Protein AF-A0A379SFI7-F1 (afdb_monomer)

Secondary structure (DSSP, 8-state):
---PPPP-----------------S-SEEEEEESTTT-SSSS---STTTTTPPPHHHHHHHHHT----BGGGT-SB---TT-BSSTTT-SSSBHHHHHHHHHHHTTT---TTEEEEEE--HHHHHHHHH-GGGHHHHHHHHHHHHHHHHHHHHHHT-SEEE-PPPP-GGGSHHHHHHHHHHHHGGGHHHHHHHHHHHHTTS---SHHHHHHHHHHHHHHHHHTT-S-HHHHHHHHHHHHTT-

Structure (mmCIF, N/CA/C/O backbone):
data_AF-A0A379SFI7-F1
#
_entry.id   AF-A0A379SFI7-F1
#
loop_
_atom_site.group_PDB
_atom_site.id
_atom_site.type_symbol
_atom_site.label_atom_id
_atom_site.label_alt_id
_atom_site.label_comp_id
_atom_site.label_asym_id
_atom_site.label_entity_id
_atom_site.label_seq_id
_atom_site.pdbx_PDB_ins_code
_atom_site.Cartn_x
_atom_site.Cartn_y
_atom_site.Cartn_z
_atom_site.occupancy
_atom_site.B_iso_or_equiv
_atom_site.auth_seq_id
_atom_site.auth_comp_id
_atom_site.auth_asym_id
_atom_site.auth_atom_id
_atom_site.pdbx_PDB_model_num
ATOM 1 N N . MET A 1 1 ? -92.659 -6.631 19.187 1.00 39.78 1 MET A N 1
ATOM 2 C CA . MET A 1 1 ? -91.603 -6.790 18.161 1.00 39.78 1 MET A CA 1
ATOM 3 C C . MET A 1 1 ? -90.275 -6.338 18.751 1.00 39.78 1 MET A C 1
ATOM 5 O O . MET A 1 1 ? -90.090 -5.155 19.000 1.00 39.78 1 MET A O 1
ATOM 9 N N . THR A 1 2 ? -89.392 -7.285 19.057 1.00 37.94 2 THR A N 1
ATOM 10 C CA . THR A 1 2 ? -88.174 -7.075 19.856 1.00 37.94 2 THR A CA 1
ATOM 11 C C . THR A 1 2 ? -86.963 -6.984 18.923 1.00 37.94 2 THR A C 1
ATOM 13 O O . THR A 1 2 ? -86.562 -7.991 18.344 1.00 37.94 2 THR A O 1
ATOM 16 N N . ARG A 1 3 ? -86.371 -5.794 18.742 1.00 35.56 3 ARG A N 1
ATOM 17 C CA . ARG A 1 3 ? -85.089 -5.636 18.025 1.00 35.56 3 ARG A CA 1
ATOM 18 C C . ARG A 1 3 ? -83.936 -5.905 18.996 1.00 35.56 3 ARG A C 1
ATOM 20 O O . ARG A 1 3 ? -83.693 -5.110 19.900 1.00 35.56 3 ARG A O 1
ATOM 27 N N . LYS A 1 4 ? -83.224 -7.021 18.810 1.00 39.09 4 LYS A N 1
ATOM 28 C CA . LYS A 1 4 ? -81.959 -7.304 19.507 1.00 39.09 4 LYS A CA 1
ATOM 29 C C . LYS A 1 4 ? -80.879 -6.338 19.002 1.00 39.09 4 LYS A C 1
ATOM 31 O O . LYS A 1 4 ? -80.676 -6.225 17.797 1.00 39.09 4 LYS A O 1
ATOM 36 N N . ARG A 1 5 ? -80.202 -5.641 19.920 1.00 45.34 5 ARG A N 1
ATOM 37 C CA . ARG A 1 5 ? -78.987 -4.863 19.636 1.00 45.34 5 ARG A CA 1
ATOM 38 C C . ARG A 1 5 ? -77.780 -5.793 19.734 1.00 45.34 5 ARG A C 1
ATOM 40 O O . ARG A 1 5 ? -77.554 -6.390 20.783 1.00 45.34 5 ARG A O 1
ATOM 47 N N . THR A 1 6 ? -77.029 -5.920 18.649 1.00 43.03 6 THR A N 1
ATOM 48 C CA . THR A 1 6 ? -75.802 -6.719 18.593 1.00 43.03 6 THR A CA 1
ATOM 49 C C . THR A 1 6 ? -74.635 -5.884 19.115 1.00 43.03 6 THR A C 1
ATOM 51 O O . THR A 1 6 ? -74.379 -4.794 18.607 1.00 43.03 6 THR A O 1
ATOM 54 N N . LEU A 1 7 ? -73.942 -6.377 20.143 1.00 46.28 7 LEU A N 1
ATOM 55 C CA . LEU A 1 7 ? -72.711 -5.780 20.661 1.00 46.28 7 LEU A CA 1
ATOM 56 C C . LEU A 1 7 ? -71.545 -6.186 19.746 1.00 46.28 7 LEU A C 1
ATOM 58 O O . LEU A 1 7 ? -71.231 -7.372 19.642 1.00 46.28 7 LEU A O 1
ATOM 62 N N . VAL A 1 8 ? -70.905 -5.220 19.087 1.00 46.91 8 VAL A N 1
ATOM 63 C CA . VAL A 1 8 ? -69.696 -5.455 18.284 1.00 46.91 8 VAL A CA 1
ATOM 64 C C . VAL A 1 8 ? -68.481 -5.391 19.211 1.00 46.91 8 VAL A C 1
ATOM 66 O O . VAL A 1 8 ? -68.113 -4.321 19.696 1.00 46.91 8 VAL A O 1
ATOM 69 N N . LYS A 1 9 ? -67.866 -6.547 19.482 1.00 48.47 9 LYS A N 1
ATOM 70 C CA . LYS A 1 9 ? -66.562 -6.629 20.154 1.00 48.47 9 LYS A CA 1
ATOM 71 C C . LYS A 1 9 ? -65.472 -6.254 19.150 1.00 48.47 9 LYS A C 1
ATOM 73 O O . LYS A 1 9 ? -65.287 -6.955 18.160 1.00 48.47 9 LYS A O 1
ATOM 78 N N . HIS A 1 10 ? -64.756 -5.163 19.408 1.00 49.41 10 HIS A N 1
ATOM 79 C CA . HIS A 1 10 ? -63.558 -4.807 18.652 1.00 49.41 10 HIS A CA 1
ATOM 80 C C . HIS A 1 10 ? -62.366 -5.548 19.261 1.00 49.41 10 HIS A C 1
ATOM 82 O O . HIS A 1 10 ? -61.964 -5.265 20.388 1.00 49.41 10 HIS A O 1
ATOM 88 N N . HIS A 1 11 ? -61.823 -6.516 18.527 1.00 52.25 11 HIS A N 1
ATOM 89 C CA . HIS A 1 11 ? -60.539 -7.125 18.849 1.00 52.25 11 HIS A CA 1
ATOM 90 C C . HIS A 1 11 ? -59.438 -6.281 18.204 1.00 52.25 11 HIS A C 1
ATOM 92 O O . HIS A 1 11 ? -59.355 -6.198 16.981 1.00 52.25 11 HIS A O 1
ATOM 98 N N . ILE A 1 12 ? -58.617 -5.625 19.027 1.00 58.28 12 ILE A N 1
ATOM 99 C CA . ILE A 1 12 ? -57.383 -4.979 18.573 1.00 58.28 12 ILE A CA 1
ATOM 100 C C . ILE A 1 12 ? -56.397 -6.102 18.252 1.00 58.28 12 ILE A C 1
ATOM 102 O O . ILE A 1 12 ? -55.943 -6.815 19.146 1.00 58.28 12 ILE A O 1
ATOM 106 N N . LEU A 1 13 ? -56.120 -6.291 16.964 1.00 50.06 13 LEU A N 1
ATOM 107 C CA . LEU A 1 13 ? -55.112 -7.221 16.477 1.00 50.06 13 LEU A CA 1
ATOM 108 C C . LEU A 1 13 ? -53.767 -6.484 16.442 1.00 50.06 13 LEU A C 1
ATOM 110 O O . LEU A 1 13 ? -53.506 -5.701 15.530 1.00 50.06 13 LEU A O 1
ATOM 114 N N . SER A 1 14 ? -52.929 -6.700 17.456 1.00 55.53 14 SER A N 1
ATOM 115 C CA . SER A 1 14 ? -51.554 -6.193 17.476 1.00 55.53 14 SER A CA 1
ATOM 116 C C . SER A 1 14 ? -50.707 -6.988 16.484 1.00 55.53 14 SER A C 1
ATOM 118 O O . SER A 1 14 ? -50.309 -8.119 16.761 1.00 55.53 14 SER A O 1
ATOM 120 N N . LEU A 1 15 ? -50.450 -6.409 15.312 1.00 52.81 15 LEU A N 1
ATOM 121 C CA . LEU A 1 15 ? -49.562 -6.978 14.305 1.00 52.81 15 LEU A CA 1
ATOM 122 C C . LEU A 1 15 ? -48.109 -6.634 14.673 1.00 52.81 15 LEU A C 1
ATOM 124 O O . LEU A 1 15 ? -47.618 -5.553 14.353 1.00 52.81 15 LEU A O 1
ATOM 128 N N . ALA A 1 16 ? -47.428 -7.531 15.386 1.00 56.62 16 ALA A N 1
ATOM 129 C CA . ALA A 1 16 ? -45.990 -7.419 15.611 1.00 56.62 16 ALA A CA 1
ATOM 130 C C . ALA A 1 16 ? -45.256 -7.766 14.304 1.00 56.62 16 ALA A C 1
ATOM 132 O O . ALA A 1 16 ? -45.122 -8.938 13.954 1.00 56.62 16 ALA A O 1
ATOM 133 N N . LEU A 1 17 ? -44.805 -6.751 13.561 1.00 55.69 17 LEU A N 1
ATOM 134 C CA . LEU A 1 17 ? -43.857 -6.936 12.462 1.00 55.69 17 LEU A CA 1
ATOM 135 C C . LEU A 1 17 ? -42.508 -7.353 13.063 1.00 55.69 17 LEU A C 1
ATOM 137 O O . LEU A 1 17 ? -41.703 -6.512 13.452 1.00 55.69 17 LEU A O 1
ATOM 141 N N . THR A 1 18 ? -42.247 -8.655 13.157 1.00 55.00 18 THR A N 1
ATOM 142 C CA . THR A 1 18 ? -40.892 -9.154 13.408 1.00 55.00 18 THR A CA 1
ATOM 143 C C . THR A 1 18 ? -40.109 -9.060 12.107 1.00 55.00 18 THR A C 1
ATOM 145 O O . THR A 1 18 ? -40.077 -10.001 11.315 1.00 55.00 18 THR A O 1
ATOM 148 N N . THR A 1 19 ? -39.506 -7.903 11.849 1.00 59.41 19 THR A N 1
ATOM 149 C CA . THR A 1 19 ? -38.430 -7.817 10.862 1.00 59.41 19 THR A CA 1
ATOM 150 C C . THR A 1 19 ? -37.264 -8.659 11.382 1.00 59.41 19 THR A C 1
ATOM 152 O O . THR A 1 19 ? -36.835 -8.417 12.515 1.00 59.41 19 THR A O 1
ATOM 155 N N . PRO A 1 20 ? -36.748 -9.645 10.630 1.00 54.09 20 PRO A N 1
ATOM 156 C CA . PRO A 1 20 ? -35.540 -10.342 11.043 1.00 54.09 20 PRO A CA 1
ATOM 157 C C . PRO A 1 20 ? -34.418 -9.306 11.141 1.00 54.09 20 PRO A C 1
ATOM 159 O O . PRO A 1 20 ? -34.047 -8.688 10.144 1.00 54.09 20 PRO A O 1
ATOM 162 N N . LEU A 1 21 ? -33.915 -9.069 12.353 1.00 55.16 21 LEU A N 1
ATOM 163 C CA . LEU A 1 21 ? -32.679 -8.321 12.523 1.00 55.16 21 LEU A CA 1
ATOM 164 C C . LEU A 1 21 ? -31.565 -9.218 11.997 1.00 55.16 21 LEU A C 1
ATOM 166 O O . LEU A 1 21 ? -31.328 -10.298 12.540 1.00 55.16 21 LEU A O 1
ATOM 170 N N . SER A 1 22 ? -30.900 -8.788 10.930 1.00 56.81 22 SER A N 1
ATOM 171 C CA . SER A 1 22 ? -29.612 -9.356 10.557 1.00 56.81 22 SER A CA 1
ATOM 172 C C . SER A 1 22 ? -28.647 -9.068 11.702 1.00 56.81 22 SER A C 1
ATOM 174 O O . SER A 1 22 ? -28.144 -7.956 11.830 1.00 56.81 22 SER A O 1
ATOM 176 N N . VAL A 1 23 ? -28.431 -10.049 12.575 1.00 57.44 23 VAL A N 1
ATOM 177 C CA . VAL A 1 23 ? -27.323 -10.009 13.528 1.00 57.44 23 VAL A CA 1
ATOM 178 C C . VAL A 1 23 ? -26.065 -10.249 12.708 1.00 57.44 23 VAL A C 1
ATOM 180 O O . VAL A 1 23 ? -25.793 -11.373 12.286 1.00 57.44 23 VAL A O 1
ATOM 183 N N . TYR A 1 24 ? -25.336 -9.177 12.411 1.00 67.12 24 TYR A N 1
ATOM 184 C CA . TYR A 1 24 ? -23.989 -9.309 11.877 1.00 67.12 24 TYR A CA 1
ATOM 185 C C . TYR A 1 24 ? -23.095 -9.919 12.958 1.00 67.12 24 TYR A C 1
ATOM 187 O O . TYR A 1 24 ? -23.287 -9.677 14.148 1.00 67.12 24 TYR A O 1
ATOM 195 N N . ALA A 1 25 ? -22.118 -10.730 12.548 1.00 77.06 25 ALA A N 1
ATOM 196 C CA . ALA A 1 25 ? -21.160 -11.333 13.477 1.00 77.06 25 ALA A CA 1
ATOM 197 C C . ALA A 1 25 ? -20.263 -10.287 14.168 1.00 77.06 25 ALA A C 1
ATOM 199 O O . ALA A 1 25 ? -19.551 -10.629 15.108 1.00 77.06 25 ALA A O 1
ATOM 200 N N . PHE A 1 26 ? -20.301 -9.039 13.690 1.00 89.50 26 PHE A N 1
ATOM 201 C CA . PHE A 1 26 ? -19.563 -7.910 14.223 1.00 89.50 26 PHE A CA 1
ATOM 202 C C . PHE A 1 26 ? -20.375 -6.612 14.170 1.00 89.50 26 PHE A C 1
ATOM 204 O O . PHE A 1 26 ? -21.215 -6.439 13.285 1.00 89.50 26 PHE A O 1
ATOM 211 N N . ASP A 1 27 ? -20.096 -5.693 15.094 1.00 91.44 27 ASP A N 1
ATOM 212 C CA . ASP A 1 27 ? -20.741 -4.374 15.215 1.00 91.44 27 ASP A CA 1
ATOM 213 C C . ASP A 1 27 ? -19.742 -3.199 15.246 1.00 91.44 27 ASP A C 1
ATOM 215 O O . ASP A 1 27 ? -20.138 -2.032 15.294 1.00 91.44 27 ASP A O 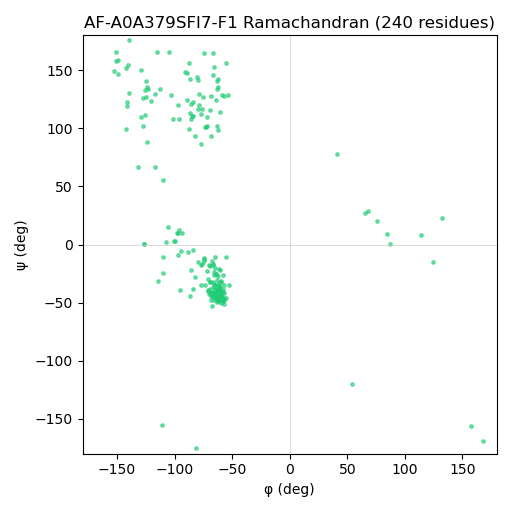1
ATOM 219 N N . SER A 1 28 ? -18.445 -3.497 15.151 1.00 95.62 28 SER A N 1
ATOM 220 C CA . SER A 1 28 ? -17.365 -2.518 15.066 1.00 95.62 28 SER A CA 1
ATOM 221 C C . SER A 1 28 ? -16.287 -2.962 14.077 1.00 95.62 28 SER A C 1
ATOM 223 O O . SER A 1 28 ? -16.114 -4.152 13.807 1.00 95.62 28 SER A O 1
ATOM 225 N N . LEU A 1 29 ? -15.566 -1.987 13.519 1.00 98.12 29 LEU A N 1
ATOM 226 C CA . LEU A 1 29 ? -14.443 -2.197 12.607 1.00 98.12 29 LEU A CA 1
ATOM 227 C C . LEU A 1 29 ? -13.229 -1.416 13.109 1.00 98.12 29 LEU A C 1
ATOM 229 O O . LEU A 1 29 ? -13.320 -0.209 13.329 1.00 98.12 29 LEU A O 1
ATOM 233 N N . THR A 1 30 ? -12.095 -2.095 13.274 1.00 98.75 30 THR A N 1
ATOM 234 C CA . THR A 1 30 ? -10.788 -1.479 13.546 1.00 98.75 30 THR A CA 1
ATOM 235 C C . THR A 1 30 ? -9.793 -1.913 12.478 1.00 98.75 30 THR A C 1
ATOM 237 O O . THR A 1 30 ? -9.714 -3.096 12.151 1.00 98.75 30 THR A O 1
ATOM 240 N N . VAL A 1 31 ? -9.034 -0.966 11.932 1.00 98.88 31 VAL A N 1
ATOM 241 C CA . VAL A 1 31 ? -8.152 -1.209 10.782 1.00 98.88 31 VAL A CA 1
ATOM 242 C C . VAL A 1 31 ? -6.729 -0.769 11.104 1.00 98.88 31 VAL A C 1
ATOM 244 O O . VAL A 1 31 ? -6.521 0.327 11.620 1.00 98.88 31 VAL A O 1
ATOM 247 N N . PHE A 1 32 ? -5.766 -1.627 10.782 1.00 98.94 32 PHE A N 1
ATOM 248 C CA . PHE A 1 32 ? -4.326 -1.396 10.844 1.00 98.94 32 PHE A CA 1
ATOM 249 C C . PHE A 1 32 ? -3.737 -1.679 9.470 1.00 98.94 32 PHE A C 1
ATOM 251 O O . PHE A 1 32 ? -4.128 -2.652 8.818 1.00 98.94 32 PHE A O 1
ATOM 258 N N . GLY A 1 33 ? -2.779 -0.871 9.040 1.00 98.69 33 GLY A N 1
ATOM 259 C CA . GLY A 1 33 ? -2.178 -1.077 7.735 1.00 98.69 33 GLY A CA 1
ATOM 260 C C . GLY A 1 33 ? -1.524 0.149 7.137 1.00 98.69 33 GLY A C 1
ATOM 261 O O . GLY A 1 33 ? -1.126 1.083 7.839 1.00 98.69 33 GLY A O 1
ATOM 262 N N . ASP A 1 34 ? -1.427 0.110 5.817 1.00 98.50 34 ASP A N 1
ATOM 263 C CA . ASP A 1 34 ? -0.764 1.109 4.994 1.00 98.50 34 ASP A CA 1
ATOM 264 C C . ASP A 1 34 ? -1.743 1.936 4.137 1.00 98.50 34 ASP A C 1
ATOM 266 O O . ASP A 1 34 ? -2.921 2.089 4.466 1.00 98.50 34 ASP A O 1
ATOM 270 N N . SER A 1 35 ? -1.251 2.494 3.028 1.00 97.31 35 SER A N 1
ATOM 271 C CA . SER A 1 35 ? -2.017 3.306 2.080 1.00 97.31 35 SER A CA 1
ATOM 272 C C . SER A 1 35 ? -3.228 2.588 1.482 1.00 97.31 35 SER A C 1
ATOM 274 O O . SER A 1 35 ? -4.195 3.265 1.137 1.00 97.31 35 SER A O 1
ATOM 276 N N . LEU A 1 36 ? -3.221 1.251 1.395 1.00 96.81 36 LEU A N 1
ATOM 277 C CA . LEU A 1 36 ? -4.368 0.474 0.910 1.00 96.81 36 LEU A CA 1
ATOM 278 C C . LEU A 1 36 ? -5.574 0.559 1.851 1.00 96.81 36 LEU A C 1
ATOM 280 O O . LEU A 1 36 ? -6.685 0.241 1.433 1.00 96.81 36 LEU A O 1
ATOM 284 N N . SER A 1 37 ? -5.357 0.980 3.100 1.00 98.44 37 SER A N 1
ATOM 285 C CA . SER A 1 37 ? -6.388 1.100 4.134 1.00 98.44 37 SER A CA 1
ATOM 286 C C . SER A 1 37 ? -6.437 2.490 4.788 1.00 98.44 37 SER A C 1
ATOM 288 O O . SER A 1 37 ? -7.226 2.704 5.700 1.00 98.44 37 SER A O 1
ATOM 290 N N . ASP A 1 38 ? -5.595 3.446 4.385 1.00 98.19 38 ASP A N 1
ATOM 291 C CA . ASP A 1 38 ? -5.534 4.767 5.021 1.00 98.19 38 ASP A CA 1
ATOM 292 C C . ASP A 1 38 ? -6.707 5.657 4.585 1.00 98.19 38 ASP A C 1
ATOM 294 O O . ASP A 1 38 ? -6.802 6.100 3.440 1.00 98.19 38 ASP A O 1
ATOM 298 N N . THR A 1 39 ? -7.599 5.949 5.529 1.00 95.88 39 THR A N 1
ATOM 299 C CA . THR A 1 39 ? -8.787 6.791 5.311 1.00 95.88 39 THR A CA 1
ATOM 300 C C . THR A 1 39 ? -8.567 8.266 5.653 1.00 95.88 39 THR A C 1
ATOM 302 O O . THR A 1 39 ? -9.524 9.049 5.672 1.00 95.88 39 THR A O 1
ATOM 305 N N . GLY A 1 40 ? -7.318 8.673 5.902 1.00 95.81 40 GLY A N 1
ATOM 306 C CA . GLY A 1 40 ? -6.929 10.071 6.072 1.00 95.81 40 GLY A CA 1
ATOM 307 C C . GLY A 1 40 ? -6.053 10.372 7.286 1.00 95.81 40 GLY A C 1
ATOM 308 O O . GLY A 1 40 ? -6.080 11.515 7.743 1.00 95.81 40 GLY A O 1
ATOM 309 N N . ASN A 1 41 ? -5.322 9.397 7.840 1.00 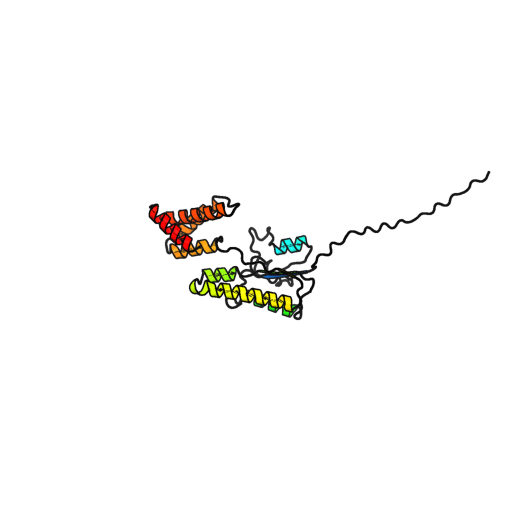97.81 41 ASN A N 1
ATOM 310 C CA . ASN A 1 41 ? -4.227 9.683 8.771 1.00 97.81 41 ASN A CA 1
ATOM 311 C C . ASN A 1 41 ? -3.085 10.384 8.024 1.00 97.81 41 ASN A C 1
ATOM 313 O O . ASN A 1 41 ? -2.734 11.497 8.409 1.00 97.81 41 ASN A O 1
ATOM 317 N N . ASN A 1 42 ? -2.610 9.803 6.914 1.00 97.19 42 ASN A N 1
ATOM 318 C CA . ASN A 1 42 ? -1.631 10.438 6.021 1.00 97.19 42 ASN A CA 1
ATOM 319 C C . ASN A 1 42 ? -2.257 10.841 4.676 1.00 97.19 42 ASN A C 1
ATOM 321 O O . ASN A 1 42 ? -1.779 11.764 4.019 1.00 97.19 42 ASN A O 1
ATOM 325 N N . GLY A 1 43 ? -3.347 10.192 4.266 1.00 94.06 43 GLY A N 1
ATOM 326 C CA . GLY A 1 43 ? -4.098 10.543 3.061 1.00 94.06 43 GLY A CA 1
ATOM 327 C C . GLY A 1 43 ? -5.111 9.469 2.684 1.00 94.06 43 GLY A C 1
ATOM 328 O O . GLY A 1 43 ? -5.356 8.562 3.464 1.00 94.06 43 GLY A O 1
ATOM 329 N N . ARG A 1 44 ? -5.691 9.566 1.482 1.00 93.75 44 ARG A N 1
ATOM 330 C CA . ARG A 1 44 ? -6.442 8.475 0.839 1.00 93.75 44 ARG A CA 1
ATOM 331 C C . ARG A 1 44 ? -5.827 8.214 -0.534 1.00 93.75 44 ARG A C 1
ATOM 333 O O . ARG A 1 44 ? -5.675 9.149 -1.318 1.00 93.75 44 ARG A O 1
ATOM 340 N N . TRP A 1 45 ? -5.477 6.960 -0.814 1.00 92.69 45 TRP A N 1
ATOM 341 C CA . TRP A 1 45 ? -4.599 6.579 -1.929 1.00 92.69 45 TRP A CA 1
ATOM 342 C C . TRP A 1 45 ? -5.349 5.840 -3.041 1.00 92.69 45 TRP A C 1
ATOM 344 O O . TRP A 1 45 ? -5.008 4.724 -3.424 1.00 92.69 45 TRP A O 1
ATOM 354 N N . THR A 1 46 ? -6.395 6.475 -3.560 1.00 90.94 46 THR A N 1
ATOM 355 C CA . THR A 1 46 ? -7.178 5.986 -4.701 1.00 90.94 46 THR A CA 1
ATOM 356 C C . THR A 1 46 ? -7.044 6.936 -5.887 1.00 90.94 46 THR A C 1
ATOM 358 O O . THR A 1 46 ? -6.635 8.090 -5.741 1.00 90.94 46 THR A O 1
ATOM 361 N N . TRP A 1 47 ? -7.445 6.474 -7.074 1.00 82.50 47 TRP A N 1
ATOM 362 C CA . TRP A 1 47 ? -7.736 7.378 -8.188 1.00 82.50 47 TRP A CA 1
ATOM 363 C C . TRP A 1 47 ? -8.809 8.380 -7.745 1.00 82.50 47 TRP A C 1
ATOM 365 O O . TRP A 1 47 ? -9.822 7.946 -7.209 1.00 82.50 47 TRP A O 1
ATOM 375 N N . ASP A 1 48 ? -8.581 9.686 -7.906 1.00 83.19 48 ASP A N 1
ATOM 376 C CA . ASP A 1 48 ? -9.423 10.761 -7.345 1.00 83.19 48 ASP A CA 1
ATOM 377 C C . ASP A 1 48 ? -9.897 10.464 -5.905 1.00 83.19 48 ASP A C 1
ATOM 379 O O . ASP A 1 48 ? -11.034 10.055 -5.653 1.00 83.19 48 ASP A O 1
ATOM 383 N N . SER A 1 49 ? -8.992 10.658 -4.945 1.00 79.81 49 SER A N 1
ATOM 384 C CA . SER A 1 49 ? -9.178 10.398 -3.509 1.00 79.81 49 SER A CA 1
ATOM 385 C C . SER A 1 49 ? -10.380 11.091 -2.857 1.00 79.81 49 SER A C 1
ATOM 387 O O . SER A 1 49 ? -10.751 10.764 -1.726 1.00 79.81 49 SER A O 1
ATOM 389 N N . SER A 1 50 ? -11.024 12.026 -3.556 1.00 81.00 50 SER A N 1
ATOM 390 C CA . SER A 1 50 ? -12.259 12.665 -3.108 1.00 81.00 50 SER A CA 1
ATOM 391 C C . SER A 1 50 ? -13.528 11.883 -3.475 1.00 81.00 50 SER A C 1
ATOM 393 O O . SER A 1 50 ? -14.554 12.057 -2.818 1.00 81.00 50 SER A O 1
ATOM 395 N N . GLN A 1 51 ? -13.459 11.013 -4.488 1.00 82.94 51 GLN A N 1
ATOM 396 C CA . GLN A 1 51 ? -14.616 10.324 -5.071 1.00 82.94 51 GLN A CA 1
ATOM 397 C C . GLN A 1 51 ? -14.599 8.811 -4.862 1.00 82.94 51 GLN A C 1
ATOM 399 O O . GLN A 1 51 ? -15.664 8.202 -4.765 1.00 82.94 51 GLN A O 1
ATOM 404 N N . ASN A 1 52 ? -13.416 8.196 -4.806 1.00 88.88 52 ASN A N 1
ATOM 405 C CA . ASN A 1 52 ? -13.298 6.743 -4.727 1.00 88.88 52 ASN A CA 1
ATOM 406 C C . ASN A 1 52 ? -12.961 6.283 -3.310 1.00 88.88 52 ASN A C 1
ATOM 408 O O . ASN A 1 52 ? -12.013 6.757 -2.690 1.00 88.88 52 ASN A O 1
ATOM 412 N N . TYR A 1 53 ? -13.757 5.337 -2.818 1.00 91.88 53 TYR A N 1
ATOM 413 C CA . TYR A 1 53 ? -13.608 4.754 -1.491 1.00 91.88 53 TYR A CA 1
ATOM 414 C C . TYR A 1 53 ? -12.640 3.576 -1.497 1.00 91.88 53 TYR A C 1
ATOM 416 O O . TYR A 1 53 ? -12.670 2.735 -2.402 1.00 91.88 53 TYR A O 1
ATOM 424 N N . LEU A 1 54 ? -11.853 3.462 -0.432 1.00 96.00 54 LEU A N 1
ATOM 425 C CA . LEU A 1 54 ? -11.085 2.259 -0.136 1.00 96.00 54 LEU A CA 1
ATOM 426 C C . LEU A 1 54 ? -12.006 1.082 0.216 1.00 96.00 54 LEU A C 1
ATOM 428 O O . LEU A 1 54 ? -13.204 1.239 0.472 1.00 96.00 54 LEU A O 1
ATOM 432 N N . TYR A 1 55 ? -11.455 -0.131 0.191 1.00 96.44 55 TYR A N 1
ATOM 433 C CA . TYR A 1 55 ? -12.225 -1.353 0.432 1.00 96.44 55 TYR A CA 1
ATOM 434 C C . TYR A 1 55 ? -12.846 -1.382 1.840 1.00 96.44 55 TYR A C 1
ATOM 436 O O . TYR A 1 55 ? -13.963 -1.865 2.009 1.00 96.44 55 TYR A O 1
ATOM 444 N N . ASP A 1 56 ? -12.138 -0.862 2.841 1.00 97.31 56 ASP A N 1
ATOM 445 C CA . ASP A 1 56 ? -12.546 -0.810 4.243 1.00 97.31 56 ASP A CA 1
ATOM 446 C C . ASP A 1 56 ? -13.642 0.237 4.472 1.00 97.31 56 ASP A C 1
ATOM 448 O O . ASP A 1 56 ? -14.581 -0.009 5.226 1.00 97.31 56 ASP A O 1
ATOM 452 N N . GLU A 1 57 ? -13.602 1.354 3.745 1.00 96.62 57 GLU A N 1
ATOM 453 C CA . GLU A 1 57 ? -14.686 2.341 3.704 1.00 96.62 57 GLU A CA 1
ATOM 454 C C . GLU A 1 57 ? -15.953 1.765 3.068 1.00 96.62 57 GLU A C 1
ATOM 456 O O . GLU A 1 57 ? -17.051 1.920 3.606 1.00 96.62 57 GLU A O 1
ATOM 461 N N . GLN A 1 58 ? -15.811 1.053 1.945 1.00 95.94 58 GLN A N 1
ATOM 462 C CA . GLN A 1 58 ? -16.929 0.362 1.299 1.00 95.94 58 GLN A CA 1
ATOM 463 C C . GLN A 1 58 ? -17.512 -0.726 2.209 1.00 95.94 58 GLN A C 1
ATOM 465 O O . GLN A 1 58 ? -18.732 -0.887 2.289 1.00 95.94 58 GLN A O 1
ATOM 470 N N . LEU A 1 59 ? -16.651 -1.456 2.923 1.00 95.94 59 LEU A N 1
ATOM 471 C CA . LEU A 1 59 ? -17.048 -2.458 3.903 1.00 95.94 59 LEU A CA 1
ATOM 472 C C . LEU A 1 59 ? -17.821 -1.822 5.063 1.00 95.94 59 LEU A C 1
ATOM 474 O O . LEU A 1 59 ? -18.916 -2.284 5.388 1.00 95.94 59 LEU A O 1
ATOM 478 N N . ALA A 1 60 ? -17.289 -0.746 5.645 1.00 96.69 60 ALA A N 1
ATOM 479 C CA . ALA A 1 60 ? -17.935 -0.012 6.724 1.00 96.69 60 ALA A CA 1
ATOM 480 C C . ALA A 1 60 ? -19.314 0.501 6.293 1.00 96.69 60 ALA A C 1
ATOM 482 O O . ALA A 1 60 ? -20.305 0.236 6.971 1.00 96.69 60 ALA A O 1
ATOM 483 N N . ALA A 1 61 ? -19.407 1.133 5.118 1.00 95.56 61 ALA A N 1
ATOM 484 C CA . ALA A 1 61 ? -20.667 1.621 4.567 1.00 95.56 61 ALA A CA 1
ATOM 485 C C . ALA A 1 61 ? -21.686 0.492 4.349 1.00 95.56 61 ALA A C 1
ATOM 487 O O . ALA A 1 61 ? -22.852 0.628 4.721 1.00 95.56 61 ALA A O 1
ATOM 488 N N . ARG A 1 62 ? -21.251 -0.649 3.797 1.00 94.56 62 ARG A N 1
ATOM 489 C CA . ARG A 1 62 ? -22.119 -1.808 3.537 1.00 94.56 62 ARG A CA 1
ATOM 490 C C . ARG A 1 62 ? -22.729 -2.393 4.810 1.00 94.56 62 ARG A C 1
ATOM 492 O O . ARG A 1 62 ? -23.865 -2.860 4.767 1.00 94.56 62 ARG A O 1
ATOM 499 N N . TYR A 1 63 ? -21.984 -2.384 5.912 1.00 93.56 63 TYR A N 1
ATOM 500 C CA . TYR A 1 63 ? -22.425 -2.931 7.198 1.00 93.56 63 TYR A CA 1
ATOM 501 C C . TYR A 1 63 ? -22.923 -1.863 8.186 1.00 93.56 63 TYR A C 1
ATOM 503 O O . TYR A 1 63 ? -23.296 -2.204 9.304 1.00 93.56 63 TYR A O 1
ATOM 511 N N . GLY A 1 64 ? -22.978 -0.589 7.782 1.00 95.06 64 GLY A N 1
ATOM 512 C CA . GLY A 1 64 ? -23.434 0.512 8.637 1.00 95.06 64 GLY A CA 1
ATOM 513 C C . GLY A 1 64 ? -22.497 0.819 9.811 1.00 95.06 64 GLY A C 1
ATOM 514 O O . GLY A 1 64 ? -22.957 1.273 10.855 1.00 95.06 64 GLY A O 1
ATOM 515 N N . LEU A 1 65 ? -21.200 0.549 9.657 1.00 95.31 65 LEU A N 1
ATOM 516 C CA . LEU A 1 65 ? -20.182 0.764 10.683 1.00 95.31 65 LEU A CA 1
ATOM 517 C C . LEU A 1 65 ? -19.568 2.160 10.573 1.00 95.31 65 LEU A C 1
ATOM 519 O O . LEU A 1 65 ? -19.402 2.705 9.482 1.00 95.31 65 LEU A O 1
ATOM 523 N N . ALA A 1 66 ? -19.167 2.718 11.714 1.00 95.69 66 ALA A N 1
ATOM 524 C CA . ALA A 1 66 ? -18.352 3.923 11.742 1.00 95.69 66 ALA A CA 1
ATOM 525 C C . ALA A 1 66 ? -16.887 3.575 11.447 1.00 95.69 66 ALA A C 1
ATOM 527 O O . ALA A 1 66 ? -16.310 2.699 12.091 1.00 95.69 66 ALA A O 1
ATOM 528 N N . LEU A 1 67 ? -16.282 4.297 10.505 1.00 97.62 67 LEU A N 1
ATOM 529 C CA . LEU A 1 67 ? -14.855 4.224 10.217 1.00 97.62 67 LEU A CA 1
ATOM 530 C C . LEU A 1 67 ? -14.340 5.629 9.903 1.00 97.62 67 LEU A C 1
ATOM 532 O O . LEU A 1 67 ? -14.854 6.313 9.020 1.00 97.62 67 LEU A O 1
ATOM 536 N N . SER A 1 68 ? -13.346 6.079 10.659 1.00 97.69 68 SER A N 1
ATOM 537 C CA . SER A 1 68 ? -12.677 7.364 10.462 1.00 97.69 68 SER A CA 1
ATOM 538 C C . SER A 1 68 ? -11.218 7.256 10.919 1.00 97.69 68 SER A C 1
ATOM 540 O O . SER A 1 68 ? -10.889 6.345 11.691 1.00 97.69 68 SER A O 1
ATOM 542 N N . PRO A 1 69 ? -10.322 8.144 10.453 1.00 98.25 69 PRO A N 1
ATOM 543 C CA . PRO A 1 69 ? -8.916 8.082 10.827 1.00 98.25 69 PRO A CA 1
ATOM 544 C C . PRO A 1 69 ? -8.720 8.307 12.331 1.00 98.25 69 PRO A C 1
ATOM 546 O O . PRO A 1 69 ? -9.365 9.156 12.958 1.00 98.25 69 PRO A O 1
ATOM 549 N N . SER A 1 70 ? -7.793 7.555 12.915 1.00 98.31 70 SER A N 1
ATOM 550 C CA . SER A 1 70 ? -7.454 7.584 14.339 1.00 98.31 70 SER A CA 1
ATOM 551 C C . SER A 1 70 ? -6.920 8.940 14.811 1.00 98.31 70 SER A C 1
ATOM 553 O O . SER A 1 70 ? -7.143 9.314 15.966 1.00 98.31 70 SER A O 1
ATOM 555 N N . SER A 1 71 ? -6.310 9.722 13.911 1.00 97.25 71 SER A N 1
ATOM 556 C CA . SER A 1 71 ? -5.914 11.121 14.134 1.00 97.25 71 SER A CA 1
ATOM 557 C C . SER A 1 71 ? -7.100 12.041 14.454 1.00 97.25 71 SER A C 1
ATOM 559 O O . SER A 1 71 ? -6.933 13.070 15.106 1.00 97.25 71 SER A O 1
ATOM 561 N N . LYS A 1 72 ? -8.318 11.645 14.061 1.00 97.31 72 LYS A N 1
ATOM 562 C CA . LYS A 1 72 ? -9.590 12.314 14.381 1.00 97.31 72 LYS A CA 1
ATOM 563 C C . LYS A 1 72 ? -10.410 11.555 15.431 1.00 97.31 72 LYS A C 1
ATOM 565 O O . LYS A 1 72 ? -11.597 11.821 15.594 1.00 97.31 72 LYS A O 1
ATOM 570 N N . GLY A 1 73 ? -9.787 10.611 16.137 1.00 96.62 73 GLY A N 1
ATOM 571 C CA . GLY A 1 73 ? -10.425 9.797 17.172 1.00 96.62 73 GLY A CA 1
ATOM 572 C C . GLY A 1 73 ? -11.166 8.558 16.661 1.00 96.62 73 GLY A C 1
ATOM 573 O O . GLY A 1 73 ? -11.861 7.924 17.449 1.00 96.62 73 GLY A O 1
ATOM 574 N N . GLY A 1 74 ? -11.032 8.212 15.378 1.00 97.88 74 GLY A N 1
ATOM 575 C CA . GLY A 1 74 ? -11.649 7.021 14.798 1.00 97.88 74 GLY A CA 1
ATOM 576 C C . GLY A 1 74 ? -10.888 5.715 15.034 1.00 97.88 74 GLY A C 1
ATOM 577 O O . GLY A 1 74 ? -9.877 5.670 15.737 1.00 97.88 74 GLY A O 1
ATOM 578 N N . SER A 1 75 ? -11.391 4.641 14.425 1.00 98.38 75 SER A N 1
ATOM 579 C CA . SER A 1 75 ? -10.888 3.268 14.567 1.00 98.38 75 SER A CA 1
ATOM 580 C C . SER A 1 75 ? -10.000 2.794 13.411 1.00 98.38 75 SER A C 1
ATOM 582 O O . SER A 1 75 ? -9.557 1.645 13.412 1.00 98.38 75 SER A O 1
ATOM 584 N N . ASN A 1 76 ? -9.710 3.654 12.433 1.00 98.81 76 ASN A N 1
ATOM 585 C CA . ASN A 1 76 ? -8.744 3.352 11.385 1.00 98.81 76 ASN A CA 1
ATOM 586 C C . ASN A 1 76 ? -7.370 3.938 11.738 1.00 98.81 76 ASN A C 1
ATOM 588 O O . ASN A 1 76 ? -7.164 5.153 11.699 1.00 98.81 76 ASN A O 1
ATOM 592 N N . TYR A 1 77 ? -6.432 3.069 12.095 1.00 98.81 77 TYR A N 1
ATOM 593 C CA . TYR A 1 77 ? -5.053 3.406 12.438 1.00 98.81 77 TYR A CA 1
ATOM 594 C C . TYR A 1 77 ? -4.098 3.295 11.246 1.00 98.81 77 TYR A C 1
ATOM 596 O O . TYR A 1 77 ? -2.933 3.654 11.394 1.00 98.81 77 TYR A O 1
ATOM 604 N N . ALA A 1 78 ? -4.564 2.817 10.088 1.00 98.88 78 ALA A N 1
ATOM 605 C CA . ALA A 1 78 ? -3.729 2.676 8.907 1.00 98.88 78 ALA A CA 1
ATOM 606 C C . ALA A 1 78 ? -3.199 4.034 8.440 1.00 98.88 78 ALA A C 1
ATOM 608 O O . ALA A 1 78 ? -3.904 5.042 8.500 1.00 98.88 78 ALA A O 1
ATOM 609 N N . ALA A 1 79 ? -1.954 4.053 7.980 1.00 98.62 79 ALA A N 1
ATOM 610 C CA . ALA A 1 79 ? -1.265 5.270 7.583 1.00 98.62 79 ALA A CA 1
ATOM 611 C C . ALA A 1 79 ? -0.455 5.011 6.311 1.00 98.62 79 ALA A C 1
ATOM 613 O O . ALA A 1 79 ? 0.279 4.027 6.213 1.00 98.62 79 ALA A O 1
ATOM 614 N N . GLY A 1 80 ? -0.602 5.878 5.311 1.00 98.12 80 GLY A N 1
ATOM 615 C CA . GLY A 1 80 ? 0.125 5.780 4.050 1.00 98.12 80 GLY A CA 1
ATOM 616 C C . GLY A 1 80 ? 1.633 5.686 4.269 1.00 98.12 80 GLY A C 1
ATOM 617 O O . GLY A 1 80 ? 2.201 6.513 4.976 1.00 98.12 80 GLY A O 1
ATOM 618 N N . GLY A 1 81 ? 2.265 4.683 3.653 1.00 97.62 81 GLY A N 1
ATOM 619 C CA . GLY A 1 81 ? 3.695 4.401 3.815 1.00 97.62 81 GLY A CA 1
ATOM 620 C C . GLY A 1 81 ? 4.044 3.494 4.998 1.00 97.62 81 GLY A C 1
ATOM 621 O O . GLY A 1 81 ? 5.227 3.211 5.196 1.00 97.62 81 GLY A O 1
ATOM 622 N N . ALA A 1 82 ? 3.059 3.022 5.772 1.00 98.75 8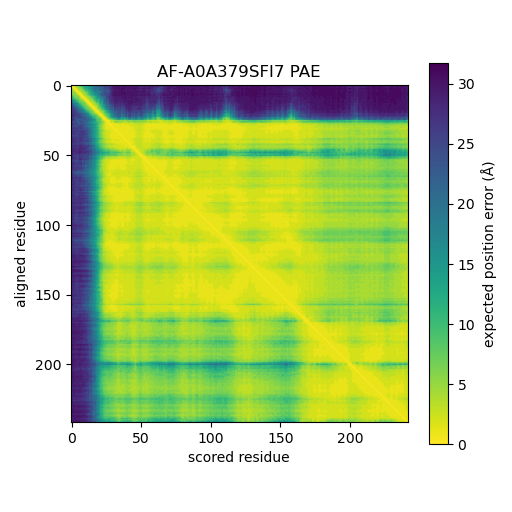2 ALA A N 1
ATOM 623 C CA . ALA A 1 82 ? 3.336 2.149 6.903 1.00 98.75 82 ALA A CA 1
ATOM 624 C C . ALA A 1 82 ? 3.988 0.826 6.483 1.00 98.75 82 ALA A C 1
ATOM 626 O O . ALA A 1 82 ? 3.548 0.169 5.534 1.00 98.75 82 ALA A O 1
ATOM 627 N N . THR A 1 83 ? 5.012 0.422 7.229 1.00 98.69 83 THR A N 1
ATOM 628 C CA . THR A 1 83 ? 5.656 -0.894 7.116 1.00 98.69 83 THR A CA 1
ATOM 629 C C . THR A 1 83 ? 5.242 -1.807 8.265 1.00 98.69 83 THR A C 1
ATOM 631 O O . THR A 1 83 ? 4.700 -1.353 9.278 1.00 98.69 83 THR A O 1
ATOM 634 N N . ALA A 1 84 ? 5.504 -3.111 8.152 1.00 98.44 84 ALA A N 1
ATOM 635 C CA . ALA A 1 84 ? 5.205 -4.040 9.243 1.00 98.44 84 ALA A CA 1
ATOM 636 C C . ALA A 1 84 ? 6.069 -3.766 10.488 1.00 98.44 84 ALA A C 1
ATOM 638 O O . ALA A 1 84 ? 5.687 -4.122 11.604 1.00 98.44 84 ALA A O 1
ATOM 639 N N . THR A 1 85 ? 7.231 -3.138 10.301 1.00 95.69 85 THR A N 1
ATOM 640 C CA . THR A 1 85 ? 8.256 -2.919 11.329 1.00 95.69 85 THR A CA 1
ATOM 641 C C . THR A 1 85 ? 8.680 -1.450 11.367 1.00 95.69 85 THR A C 1
ATOM 643 O O . THR A 1 85 ? 8.638 -0.766 10.344 1.00 95.69 85 THR A O 1
ATOM 646 N N . SER A 1 86 ? 9.096 -0.950 12.532 1.00 96.69 86 SER A N 1
ATOM 647 C CA . SER A 1 86 ? 9.556 0.437 12.686 1.00 96.69 86 SER A CA 1
ATOM 648 C C . SER A 1 86 ? 10.971 0.661 12.145 1.00 96.69 86 SER A C 1
ATOM 650 O O . SER A 1 86 ? 11.356 1.796 11.889 1.00 96.69 86 SER A O 1
ATOM 652 N N . GLU A 1 87 ? 11.749 -0.401 11.937 1.00 96.06 87 GLU A N 1
ATOM 653 C CA . GLU A 1 87 ? 13.098 -0.326 11.371 1.00 96.06 87 GLU A CA 1
ATOM 654 C C . GLU A 1 87 ? 13.095 0.182 9.923 1.00 96.06 87 GLU A C 1
ATOM 656 O O . GLU A 1 87 ? 14.021 0.888 9.528 1.00 96.06 87 GLU A O 1
ATOM 661 N N . LEU A 1 88 ? 12.065 -0.162 9.140 1.00 96.81 88 LEU A N 1
ATOM 662 C CA . LEU A 1 88 ? 11.916 0.312 7.760 1.00 96.81 88 LEU A CA 1
ATOM 663 C C . LEU A 1 88 ? 11.265 1.696 7.691 1.00 96.81 88 LEU A C 1
ATOM 665 O O . LEU A 1 88 ? 11.676 2.524 6.880 1.00 96.81 88 LEU A O 1
ATOM 669 N N . ASN A 1 89 ? 10.281 1.960 8.553 1.00 98.00 89 ASN A N 1
ATOM 670 C CA . ASN A 1 89 ? 9.652 3.269 8.679 1.00 98.00 89 ASN A CA 1
ATOM 671 C C . ASN A 1 89 ? 9.330 3.584 10.156 1.00 98.00 89 ASN A C 1
ATOM 673 O O . ASN A 1 89 ? 8.311 3.142 10.696 1.00 98.00 89 ASN A O 1
ATOM 677 N N . PRO A 1 90 ? 10.178 4.383 10.830 1.00 97.31 90 PRO A N 1
ATOM 678 C CA . PRO A 1 90 ? 9.974 4.724 12.236 1.00 97.31 90 PRO A CA 1
ATOM 679 C C . PRO A 1 90 ? 8.774 5.640 12.498 1.00 97.31 90 PRO A C 1
ATOM 681 O O . PRO A 1 90 ? 8.354 5.755 13.646 1.00 97.31 90 PRO A O 1
ATOM 684 N N . GLN A 1 91 ? 8.271 6.342 11.476 1.00 97.06 91 GLN A N 1
ATOM 685 C CA . GLN A 1 91 ? 7.147 7.273 11.624 1.00 97.06 91 GLN A CA 1
ATOM 686 C C . GLN A 1 91 ? 5.810 6.549 11.477 1.00 97.06 91 GLN A C 1
ATOM 688 O O . GLN A 1 91 ? 4.919 6.731 12.302 1.00 97.06 91 GLN A O 1
ATOM 693 N N . ASP A 1 92 ? 5.707 5.679 10.471 1.00 98.06 92 ASP A N 1
ATOM 694 C CA . ASP A 1 92 ? 4.499 4.921 10.173 1.00 98.06 92 ASP A CA 1
ATOM 695 C C . ASP A 1 92 ? 4.822 3.429 10.125 1.00 98.06 92 ASP A C 1
ATOM 697 O O . ASP A 1 92 ? 5.499 2.947 9.220 1.00 98.06 92 ASP A O 1
ATOM 701 N N . ASN A 1 93 ? 4.321 2.670 11.098 1.00 98.75 93 ASN A N 1
ATOM 702 C CA . ASN A 1 93 ? 4.436 1.216 11.107 1.00 98.75 93 ASN A CA 1
ATOM 703 C C . ASN A 1 93 ? 3.282 0.570 11.879 1.00 98.75 93 ASN A C 1
ATOM 705 O O . ASN A 1 93 ? 2.758 1.132 12.845 1.00 98.75 93 ASN A O 1
ATOM 709 N N . THR A 1 94 ? 2.888 -0.637 11.480 1.00 98.81 94 THR A N 1
ATOM 710 C CA . THR A 1 94 ? 1.733 -1.307 12.089 1.00 98.81 94 THR A CA 1
ATOM 711 C C . THR A 1 94 ? 2.005 -1.810 13.506 1.00 98.81 94 THR A C 1
ATOM 713 O O . THR A 1 94 ? 1.063 -1.923 14.292 1.00 98.81 94 THR A O 1
ATOM 716 N N . ALA A 1 95 ? 3.269 -2.038 13.889 1.00 98.62 95 ALA A N 1
ATOM 717 C CA . ALA A 1 95 ? 3.617 -2.389 15.268 1.00 98.62 95 ALA A CA 1
ATOM 718 C C . ALA A 1 95 ? 3.209 -1.270 16.244 1.00 98.62 95 ALA A C 1
ATOM 720 O O . ALA A 1 95 ? 2.577 -1.525 17.274 1.00 98.62 95 ALA A O 1
ATOM 721 N N . ASP A 1 96 ? 3.492 -0.019 15.884 1.00 98.69 96 ASP A N 1
ATOM 722 C CA . ASP A 1 96 ? 3.096 1.151 16.654 1.00 98.69 96 ASP A CA 1
ATOM 723 C C . ASP A 1 96 ? 1.598 1.418 16.590 1.00 98.69 96 ASP A C 1
ATOM 725 O O . ASP A 1 96 ? 1.006 1.724 17.626 1.00 98.69 96 ASP A O 1
ATOM 729 N N . GLN A 1 97 ? 0.961 1.242 15.432 1.00 98.81 97 GLN A N 1
ATOM 730 C CA . GLN A 1 97 ? -0.495 1.368 15.314 1.00 98.81 97 GLN A CA 1
ATOM 731 C C . GLN A 1 97 ? -1.223 0.408 16.276 1.00 98.81 97 GLN A C 1
ATOM 733 O O . GLN A 1 97 ? -2.092 0.831 17.044 1.00 98.81 97 GLN A O 1
ATOM 738 N N . VAL A 1 98 ? -0.821 -0.870 16.306 1.00 98.81 98 VAL A N 1
ATOM 739 C CA . VAL A 1 98 ? -1.382 -1.888 17.213 1.00 98.81 98 VAL A CA 1
ATOM 740 C C . VAL A 1 98 ? -1.109 -1.533 18.675 1.00 98.81 98 VAL A C 1
ATOM 742 O O . VAL A 1 98 ? -2.018 -1.584 19.506 1.00 98.81 98 VAL A O 1
ATOM 745 N N . ARG A 1 99 ? 0.120 -1.115 19.005 1.00 98.38 99 ARG A N 1
ATOM 746 C CA . ARG A 1 99 ? 0.504 -0.691 20.361 1.00 98.38 99 ARG A CA 1
ATOM 747 C C . ARG A 1 99 ? -0.327 0.497 20.850 1.00 98.38 99 ARG A C 1
ATOM 749 O O . ARG A 1 99 ? -0.796 0.494 21.988 1.00 98.38 99 ARG A O 1
ATOM 756 N N . GLN A 1 100 ? -0.525 1.503 20.001 1.00 98.38 100 GLN A N 1
ATOM 757 C CA . GLN A 1 100 ? -1.316 2.692 20.317 1.00 98.38 100 GLN A CA 1
ATOM 758 C C . GLN A 1 100 ? -2.796 2.358 20.511 1.00 98.38 100 GLN A C 1
ATOM 760 O O . GLN A 1 100 ? -3.425 2.872 21.439 1.00 98.38 100 GLN A O 1
ATOM 765 N N . TRP A 1 101 ? -3.356 1.487 19.670 1.00 98.56 101 TRP A N 1
ATOM 766 C CA . TRP A 1 101 ? -4.725 1.013 19.837 1.00 98.56 101 TRP A CA 1
ATOM 767 C C . TRP A 1 101 ? -4.906 0.242 21.149 1.00 98.56 101 TRP A C 1
ATOM 769 O O . TRP A 1 101 ? -5.783 0.600 21.933 1.00 98.56 101 TRP A O 1
ATOM 779 N N . LEU A 1 102 ? -4.025 -0.720 21.455 1.00 98.50 102 LEU A N 1
ATOM 780 C CA . LEU A 1 102 ? -4.069 -1.468 22.717 1.00 98.50 102 LEU A CA 1
ATOM 781 C C . LEU A 1 102 ? -3.974 -0.544 23.936 1.00 98.50 102 LEU A C 1
ATOM 783 O O . LEU A 1 102 ? -4.698 -0.736 24.910 1.00 98.50 102 LEU A O 1
ATOM 787 N N . ALA A 1 103 ? -3.119 0.481 23.895 1.00 98.19 103 ALA A N 1
ATOM 788 C CA . ALA A 1 103 ? -3.031 1.459 24.977 1.00 98.19 103 ALA A CA 1
ATOM 789 C C . ALA A 1 103 ? -4.356 2.220 25.177 1.00 98.19 103 ALA A C 1
ATOM 791 O O . ALA A 1 103 ? -4.771 2.443 26.314 1.00 98.19 103 ALA A O 1
ATOM 792 N N . LYS A 1 104 ? -5.050 2.572 24.086 1.00 96.94 104 LYS A N 1
ATOM 793 C CA . LYS A 1 104 ? -6.354 3.253 24.128 1.00 96.94 104 LYS A CA 1
ATOM 794 C C . LYS A 1 104 ? -7.493 2.351 24.610 1.00 96.94 104 LYS A C 1
ATOM 796 O O . LYS A 1 104 ? -8.430 2.857 25.219 1.00 96.94 104 LYS A O 1
ATOM 801 N N . THR A 1 105 ? -7.422 1.041 24.376 1.00 96.56 105 THR A N 1
ATOM 802 C CA . THR A 1 105 ? -8.476 0.085 24.761 1.00 96.56 105 THR A CA 1
ATOM 803 C C . THR A 1 105 ? -8.199 -0.657 26.071 1.00 96.56 105 THR A C 1
ATOM 805 O O . THR A 1 105 ? -8.894 -1.616 26.405 1.00 96.56 105 THR A O 1
ATOM 808 N N . GLY A 1 106 ? -7.174 -0.252 26.830 1.00 97.31 106 GLY A N 1
ATOM 809 C CA . GLY A 1 106 ? -6.791 -0.940 28.068 1.00 97.31 106 GLY A CA 1
ATOM 810 C C . GLY A 1 106 ? -6.281 -2.368 27.834 1.00 97.31 106 GLY A C 1
ATOM 811 O O . GLY A 1 106 ? -6.414 -3.230 28.702 1.00 97.31 106 GLY A O 1
ATOM 812 N N . GLY A 1 107 ? -5.726 -2.632 26.650 1.00 97.56 107 GLY A N 1
ATOM 813 C CA . GLY A 1 107 ? -5.173 -3.923 26.249 1.00 97.56 107 GLY A CA 1
ATOM 814 C C . GLY A 1 107 ? -6.229 -4.973 25.906 1.00 97.56 107 GLY A C 1
ATOM 815 O O . GLY A 1 107 ? -5.934 -6.168 25.967 1.00 97.56 107 GLY A O 1
ATOM 816 N N . LYS A 1 108 ? -7.461 -4.554 25.595 1.00 98.00 108 LYS A N 1
ATOM 817 C CA . LYS A 1 108 ? -8.572 -5.455 25.279 1.00 98.00 108 LYS A CA 1
ATOM 818 C C . LYS A 1 108 ? -9.169 -5.149 23.915 1.00 98.00 108 LYS A C 1
ATOM 820 O O . LYS A 1 108 ? -9.409 -3.998 23.565 1.00 98.00 108 LYS A O 1
ATOM 825 N N . ALA A 1 109 ? -9.410 -6.208 23.159 1.00 97.62 109 ALA A N 1
ATOM 826 C CA . ALA A 1 109 ? -10.226 -6.172 21.963 1.00 97.62 109 ALA A CA 1
ATOM 827 C C . ALA A 1 109 ? -11.696 -6.399 22.335 1.00 97.62 109 ALA A C 1
ATOM 829 O O . ALA A 1 109 ? -12.001 -7.056 23.335 1.00 97.62 109 ALA A O 1
ATOM 830 N N . ASP A 1 110 ? -12.593 -5.926 21.482 1.00 95.81 110 ASP A N 1
ATOM 831 C CA . ASP A 1 110 ? -13.961 -6.412 21.456 1.00 95.81 110 ASP A CA 1
ATOM 832 C C . ASP A 1 110 ? -13.984 -7.790 20.781 1.00 95.81 110 ASP A C 1
ATOM 834 O O . ASP A 1 110 ? -13.489 -7.976 19.668 1.00 95.81 110 ASP A O 1
ATOM 838 N N . ARG A 1 111 ? -14.577 -8.779 21.451 1.00 95.88 111 ARG A N 1
ATOM 839 C CA . ARG A 1 111 ? -14.735 -10.126 20.893 1.00 95.88 111 ARG A CA 1
ATOM 840 C C . ARG A 1 111 ? -15.668 -10.136 19.678 1.00 95.88 111 ARG A C 1
ATOM 842 O O . ARG A 1 111 ? -15.515 -11.011 18.832 1.00 95.88 111 ARG A O 1
ATOM 849 N N . ASN A 1 112 ? -16.585 -9.178 19.585 1.00 95.00 112 ASN A N 1
ATOM 850 C CA . ASN A 1 112 ? -17.489 -9.007 18.451 1.00 95.00 112 ASN A CA 1
ATOM 851 C C . ASN A 1 112 ? -16.970 -7.950 17.457 1.00 95.00 112 ASN A C 1
ATOM 853 O O . ASN A 1 112 ? -17.689 -7.553 16.550 1.00 95.00 112 ASN A O 1
ATOM 857 N N . GLY A 1 113 ? -15.729 -7.476 17.593 1.00 96.44 113 GLY A N 1
ATOM 858 C CA . GLY A 1 113 ? -15.128 -6.565 16.622 1.00 96.44 113 GLY A CA 1
ATOM 859 C C . GLY A 1 113 ? -14.592 -7.292 15.389 1.00 96.44 113 GLY A C 1
ATOM 860 O O . GLY A 1 113 ? -14.028 -8.386 15.490 1.00 96.44 113 GLY A O 1
ATOM 861 N N . LEU A 1 114 ? -14.719 -6.653 14.225 1.00 97.62 114 LEU A N 1
ATOM 862 C CA . LEU A 1 114 ? -13.949 -6.994 13.033 1.00 97.62 114 LEU A CA 1
ATOM 863 C C . LEU A 1 114 ? -12.642 -6.196 13.032 1.00 97.62 114 LEU A C 1
ATOM 865 O O . LEU A 1 114 ? -12.645 -4.965 13.068 1.00 97.62 114 LEU A O 1
ATOM 869 N N . TYR A 1 115 ? -11.522 -6.904 12.943 1.00 98.75 115 TYR A N 1
ATOM 870 C CA . TYR A 1 115 ? -10.194 -6.313 12.850 1.00 98.75 115 TYR A CA 1
ATOM 871 C C . TYR A 1 115 ? -9.592 -6.604 11.485 1.00 98.75 115 TYR A C 1
ATOM 873 O O . TYR A 1 115 ? -9.628 -7.747 11.033 1.00 98.75 115 TYR A O 1
ATOM 881 N N . ILE A 1 116 ? -9.018 -5.595 10.840 1.00 98.81 116 ILE A N 1
ATOM 882 C CA . ILE A 1 116 ? -8.265 -5.773 9.598 1.00 98.81 116 ILE A CA 1
ATOM 883 C C . ILE A 1 116 ? -6.819 -5.369 9.844 1.00 98.81 116 ILE A C 1
ATOM 885 O O . ILE A 1 116 ? -6.561 -4.301 10.394 1.00 98.81 116 ILE A O 1
ATOM 889 N N . HIS A 1 117 ? -5.886 -6.234 9.461 1.00 98.81 117 HIS A N 1
ATOM 890 C CA . HIS A 1 117 ? -4.451 -5.972 9.510 1.00 98.81 117 HIS A CA 1
ATOM 891 C C . HIS A 1 117 ? -3.869 -6.263 8.129 1.00 98.81 117 HIS A C 1
ATOM 893 O O . HIS A 1 117 ? -3.735 -7.425 7.750 1.00 98.81 117 HIS A O 1
ATOM 899 N N . TRP A 1 118 ? -3.604 -5.216 7.346 1.00 98.69 118 TRP A N 1
ATOM 900 C CA . TRP A 1 118 ? -3.095 -5.362 5.982 1.00 98.69 118 TRP A CA 1
ATOM 901 C C . TRP A 1 118 ? -1.864 -4.490 5.759 1.00 98.69 118 TRP A C 1
ATOM 903 O O . TRP A 1 118 ? -1.951 -3.264 5.718 1.00 98.69 118 TRP A O 1
ATOM 913 N N . VAL A 1 119 ? -0.708 -5.140 5.637 1.00 98.62 119 VAL A N 1
ATOM 914 C CA . VAL A 1 119 ? 0.599 -4.494 5.494 1.00 98.62 119 VAL A CA 1
ATOM 915 C C . VAL A 1 119 ? 1.549 -5.379 4.691 1.00 98.62 119 VAL A C 1
ATOM 917 O O . VAL A 1 119 ? 1.294 -6.569 4.499 1.00 98.62 119 VAL A O 1
ATOM 920 N N . GLY A 1 120 ? 2.659 -4.793 4.248 1.00 97.69 120 GLY A N 1
ATOM 921 C CA . GLY A 1 120 ? 3.795 -5.483 3.638 1.00 97.69 120 GLY A CA 1
ATOM 922 C C . GLY A 1 120 ? 4.152 -4.947 2.254 1.00 97.69 120 GLY A C 1
ATOM 923 O O . GLY A 1 120 ? 5.256 -5.189 1.776 1.00 97.69 120 GLY A O 1
ATOM 924 N N . GLY A 1 121 ? 3.269 -4.167 1.619 1.00 95.75 121 GLY A N 1
ATOM 925 C CA . GLY A 1 121 ? 3.558 -3.543 0.325 1.00 95.75 121 GLY A CA 1
ATOM 926 C C . GLY A 1 121 ? 4.763 -2.600 0.392 1.00 95.75 121 GLY A C 1
ATOM 927 O O . GLY A 1 121 ? 5.669 -2.697 -0.434 1.00 95.75 121 GLY A O 1
ATOM 928 N N . ASN A 1 122 ? 4.822 -1.742 1.417 1.00 96.94 122 ASN A N 1
ATOM 929 C CA . ASN A 1 122 ? 5.955 -0.830 1.625 1.00 96.94 122 ASN A CA 1
ATOM 930 C C . ASN A 1 122 ? 7.239 -1.570 2.030 1.00 96.94 122 ASN A C 1
ATOM 932 O O . ASN A 1 122 ? 8.331 -1.165 1.638 1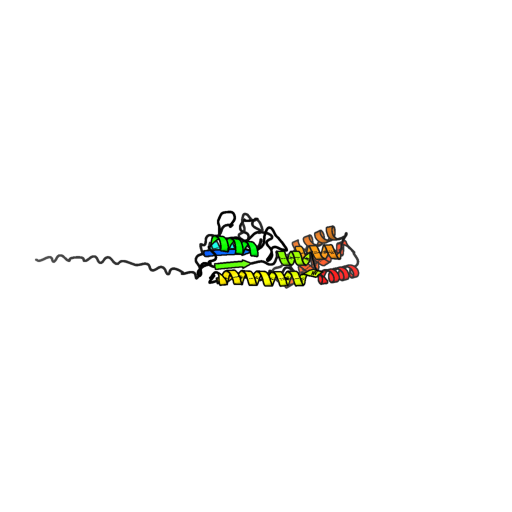.00 96.94 122 ASN A O 1
ATOM 936 N N . ASP A 1 123 ? 7.127 -2.679 2.764 1.00 97.62 123 ASP A N 1
ATOM 937 C CA . ASP A 1 123 ? 8.266 -3.534 3.094 1.00 97.62 123 ASP A CA 1
ATOM 938 C C . ASP A 1 123 ? 8.868 -4.144 1.821 1.00 97.62 123 ASP A C 1
ATOM 940 O O . ASP A 1 123 ? 10.083 -4.118 1.630 1.00 97.62 123 ASP A O 1
ATOM 944 N N . LEU A 1 124 ? 8.027 -4.632 0.902 1.00 95.50 124 LEU A N 1
ATOM 945 C CA . LEU A 1 124 ? 8.506 -5.140 -0.381 1.00 95.50 124 LEU A CA 1
ATOM 946 C C . LEU A 1 124 ? 9.035 -4.025 -1.296 1.00 95.50 124 LEU A C 1
ATOM 948 O O . LEU A 1 124 ? 10.010 -4.249 -2.007 1.00 95.50 124 LEU A O 1
ATOM 952 N N . ALA A 1 125 ? 8.485 -2.810 -1.236 1.00 93.12 125 ALA A N 1
ATOM 953 C CA . ALA A 1 125 ? 9.084 -1.653 -1.904 1.00 93.12 125 ALA A CA 1
ATOM 954 C C . ALA A 1 125 ? 10.505 -1.364 -1.375 1.00 93.12 125 ALA A C 1
ATOM 956 O O . ALA A 1 125 ? 11.432 -1.131 -2.153 1.00 93.12 125 ALA A O 1
ATOM 957 N N . ALA A 1 126 ? 10.716 -1.465 -0.058 1.00 94.12 126 ALA A N 1
ATOM 958 C CA . ALA A 1 126 ? 12.047 -1.362 0.537 1.00 94.12 126 ALA A CA 1
ATOM 959 C C . ALA A 1 126 ? 12.970 -2.523 0.118 1.00 94.12 126 ALA A C 1
ATOM 961 O O . ALA A 1 126 ? 14.169 -2.310 -0.071 1.00 94.12 126 ALA A O 1
ATOM 962 N N . ALA A 1 127 ? 12.425 -3.730 -0.072 1.00 93.94 127 ALA A N 1
ATOM 963 C CA . ALA A 1 127 ? 13.154 -4.886 -0.591 1.00 93.94 127 ALA A CA 1
ATOM 964 C C . ALA A 1 127 ? 13.618 -4.687 -2.046 1.00 93.94 127 ALA A C 1
ATOM 966 O O . ALA A 1 127 ? 14.752 -5.044 -2.364 1.00 93.94 127 ALA A O 1
ATOM 967 N N . ILE A 1 128 ? 12.799 -4.062 -2.903 1.00 90.38 128 ILE A N 1
ATOM 968 C CA . ILE A 1 128 ? 13.187 -3.680 -4.275 1.00 90.38 128 ILE A CA 1
ATOM 969 C C . ILE A 1 128 ? 14.381 -2.719 -4.242 1.00 90.38 128 ILE A C 1
ATOM 971 O O . ILE A 1 128 ? 15.342 -2.891 -4.990 1.00 90.38 128 ILE A O 1
ATOM 975 N N . ALA A 1 129 ? 14.360 -1.735 -3.340 1.00 89.19 129 ALA A N 1
ATOM 976 C CA . ALA A 1 129 ? 15.462 -0.787 -3.176 1.00 89.19 129 ALA A CA 1
ATOM 977 C C . ALA A 1 129 ? 16.729 -1.418 -2.560 1.00 89.19 129 ALA A C 1
ATOM 979 O O . ALA A 1 129 ? 17.816 -0.848 -2.670 1.00 89.19 129 ALA A O 1
ATOM 980 N N . GLN A 1 130 ? 16.613 -2.588 -1.917 1.00 91.31 130 GLN A N 1
ATOM 981 C CA . GLN A 1 130 ? 17.708 -3.290 -1.237 1.00 91.31 130 GLN A CA 1
ATOM 982 C C . GLN A 1 130 ? 17.766 -4.784 -1.620 1.00 91.31 130 GLN A C 1
ATOM 984 O O . GLN A 1 130 ? 17.581 -5.649 -0.755 1.00 91.31 130 GLN A O 1
ATOM 989 N N . PRO A 1 131 ? 18.090 -5.134 -2.883 1.00 88.31 131 PRO A N 1
ATOM 990 C CA . PRO A 1 131 ? 17.979 -6.511 -3.378 1.00 88.31 131 PRO A CA 1
ATOM 991 C C . PRO A 1 131 ? 18.774 -7.545 -2.569 1.00 88.31 131 PRO A C 1
ATOM 993 O O . PRO A 1 131 ? 18.318 -8.668 -2.367 1.00 88.31 131 PRO A O 1
ATOM 996 N N . ALA A 1 132 ? 19.941 -7.162 -2.038 1.00 94.31 132 ALA A N 1
ATOM 997 C CA . ALA A 1 132 ? 20.775 -8.036 -1.207 1.00 94.31 132 ALA A CA 1
ATOM 998 C C . ALA A 1 132 ? 20.098 -8.456 0.113 1.00 94.31 132 ALA A C 1
ATOM 1000 O O . ALA A 1 132 ? 20.425 -9.505 0.665 1.00 94.31 132 ALA A O 1
ATOM 1001 N N . MET A 1 133 ? 19.154 -7.653 0.611 1.00 95.69 133 MET A N 1
ATOM 1002 C CA . MET A 1 133 ? 18.395 -7.905 1.839 1.00 95.69 133 MET A CA 1
ATOM 1003 C C . MET A 1 133 ? 16.943 -8.306 1.561 1.00 95.69 133 MET A C 1
ATOM 1005 O O . MET A 1 133 ? 16.193 -8.530 2.508 1.00 95.69 133 MET A O 1
ATOM 1009 N N . ALA A 1 134 ? 16.535 -8.428 0.295 1.00 93.69 134 ALA A N 1
ATOM 1010 C CA . ALA A 1 134 ? 15.131 -8.562 -0.082 1.00 93.69 134 ALA A CA 1
ATOM 1011 C C . ALA A 1 134 ? 14.422 -9.729 0.621 1.00 93.69 134 ALA A C 1
ATOM 1013 O O . ALA A 1 134 ? 13.351 -9.542 1.195 1.00 93.69 134 ALA A O 1
ATOM 1014 N N . ARG A 1 135 ? 15.051 -10.916 0.655 1.00 96.06 135 ARG A N 1
ATOM 1015 C CA . ARG A 1 135 ? 14.505 -12.080 1.376 1.00 96.06 135 ARG A CA 1
ATOM 1016 C C . ARG A 1 135 ? 14.358 -11.803 2.872 1.00 96.06 135 ARG A C 1
ATOM 1018 O O . ARG A 1 135 ? 13.301 -12.061 3.425 1.00 96.06 135 ARG A O 1
ATOM 1025 N N . GLN A 1 136 ? 15.385 -11.241 3.509 1.00 97.94 136 GLN A N 1
ATOM 1026 C CA . GLN A 1 136 ? 15.340 -10.919 4.936 1.00 97.94 136 GLN A CA 1
ATOM 1027 C C . GLN A 1 136 ? 14.237 -9.898 5.252 1.00 97.94 136 GLN A C 1
ATOM 1029 O O . GLN A 1 136 ? 13.538 -10.047 6.248 1.00 97.94 136 GLN A O 1
ATOM 1034 N N . ILE A 1 137 ? 14.074 -8.870 4.415 1.00 98.12 137 ILE A N 1
ATOM 1035 C CA . ILE A 1 137 ? 13.028 -7.852 4.574 1.00 98.12 137 ILE A CA 1
ATOM 1036 C C . ILE A 1 137 ? 11.640 -8.490 4.444 1.00 98.12 137 ILE A C 1
ATOM 1038 O O . ILE A 1 137 ? 10.794 -8.279 5.312 1.00 98.12 137 ILE A O 1
ATOM 1042 N N . ALA A 1 138 ? 11.421 -9.313 3.415 1.00 96.62 138 ALA A N 1
ATOM 1043 C CA . ALA A 1 138 ? 10.154 -10.010 3.209 1.00 96.62 138 ALA A CA 1
ATOM 1044 C C . ALA A 1 138 ? 9.821 -10.970 4.367 1.00 96.62 138 ALA A C 1
ATOM 1046 O O . ALA A 1 138 ? 8.704 -10.943 4.887 1.00 96.62 138 ALA A O 1
ATOM 1047 N N . ASP A 1 139 ? 10.799 -11.762 4.819 1.00 97.81 139 ASP A N 1
ATOM 1048 C CA . ASP A 1 139 ? 10.639 -12.690 5.943 1.00 97.81 139 ASP A CA 1
ATOM 1049 C C . ASP A 1 139 ? 10.303 -11.931 7.237 1.00 97.81 139 ASP A C 1
ATOM 1051 O O . ASP A 1 139 ? 9.347 -12.271 7.939 1.00 97.81 139 ASP A O 1
ATOM 1055 N N . ASN A 1 140 ? 11.037 -10.853 7.533 1.00 98.12 140 ASN A N 1
ATOM 1056 C CA . ASN A 1 140 ? 10.785 -10.016 8.704 1.00 98.12 140 ASN A CA 1
ATOM 1057 C C . ASN A 1 140 ? 9.406 -9.355 8.652 1.00 98.12 140 ASN A C 1
ATOM 1059 O O . ASN A 1 140 ? 8.737 -9.281 9.685 1.00 98.12 140 ASN A O 1
ATOM 1063 N N . SER A 1 141 ? 8.970 -8.898 7.478 1.00 98.25 141 SER A N 1
ATOM 1064 C CA . SER A 1 141 ? 7.646 -8.307 7.297 1.00 98.25 141 SER A CA 1
ATOM 1065 C C . SER A 1 141 ? 6.545 -9.307 7.656 1.00 98.25 141 SER A C 1
ATOM 1067 O O . SER A 1 141 ? 5.701 -9.031 8.512 1.00 98.25 141 SER A O 1
ATOM 1069 N N . ALA A 1 142 ? 6.620 -10.520 7.098 1.00 98.19 142 ALA A N 1
ATOM 1070 C CA . ALA A 1 142 ? 5.656 -11.584 7.362 1.00 98.19 142 ALA A CA 1
ATOM 1071 C C . ALA A 1 142 ? 5.637 -12.007 8.841 1.00 98.19 142 ALA A C 1
ATOM 1073 O O . ALA A 1 142 ? 4.562 -12.154 9.429 1.00 98.19 142 ALA A O 1
ATOM 1074 N N . ILE A 1 143 ? 6.812 -12.160 9.466 1.00 98.56 143 ILE A N 1
ATOM 1075 C CA . ILE A 1 143 ? 6.935 -12.512 10.890 1.00 98.56 143 ILE A CA 1
ATOM 1076 C C . ILE A 1 143 ? 6.294 -11.436 11.775 1.00 98.56 143 ILE A C 1
ATOM 1078 O O . ILE A 1 143 ? 5.525 -11.763 12.681 1.00 98.56 143 ILE A O 1
ATOM 1082 N N . ASN A 1 144 ? 6.578 -10.158 11.515 1.00 98.62 144 ASN A N 1
ATOM 1083 C CA . ASN A 1 144 ? 6.046 -9.056 12.315 1.00 98.62 144 ASN A CA 1
ATOM 1084 C C . ASN A 1 144 ? 4.536 -8.883 12.131 1.00 98.62 144 ASN A C 1
ATOM 1086 O O . ASN A 1 144 ? 3.824 -8.725 13.125 1.00 98.62 144 ASN A O 1
ATOM 1090 N N . ALA A 1 145 ? 4.030 -8.978 10.899 1.00 98.69 145 ALA A N 1
ATOM 1091 C CA . ALA A 1 145 ? 2.594 -8.937 10.637 1.00 98.69 145 ALA A CA 1
ATOM 1092 C C . ALA A 1 145 ? 1.862 -10.079 11.364 1.00 98.69 145 ALA A C 1
ATOM 1094 O O . ALA A 1 145 ? 0.884 -9.841 12.076 1.00 98.69 145 ALA A O 1
ATOM 1095 N N . ALA A 1 146 ? 2.385 -11.309 11.288 1.00 98.69 146 ALA A N 1
ATOM 1096 C CA . ALA A 1 146 ? 1.817 -12.457 11.994 1.00 98.69 146 ALA A CA 1
ATOM 1097 C C . ALA A 1 146 ? 1.844 -12.282 13.523 1.00 98.69 146 ALA A C 1
ATOM 1099 O O . ALA A 1 146 ? 0.856 -12.576 14.201 1.00 98.69 146 ALA A O 1
ATOM 1100 N N . ALA A 1 147 ? 2.944 -11.763 14.079 1.00 98.75 147 ALA A N 1
ATOM 1101 C CA . ALA A 1 147 ? 3.050 -11.481 15.509 1.00 98.75 147 ALA A CA 1
ATOM 1102 C C . ALA A 1 147 ? 2.013 -10.442 15.964 1.00 98.75 147 ALA A C 1
ATOM 1104 O O . ALA A 1 147 ? 1.367 -10.621 16.996 1.00 98.75 147 ALA A O 1
ATOM 1105 N N . GLN A 1 148 ? 1.800 -9.389 15.174 1.00 98.81 148 GLN A N 1
ATOM 1106 C CA . GLN A 1 148 ? 0.815 -8.343 15.456 1.00 98.81 148 GLN A CA 1
ATOM 1107 C C . GLN A 1 148 ? -0.623 -8.863 15.388 1.00 98.81 148 GLN A C 1
ATOM 1109 O O . GLN A 1 148 ? -1.410 -8.570 16.286 1.00 98.81 148 GLN A O 1
ATOM 1114 N N . VAL A 1 149 ? -0.955 -9.709 14.409 1.00 98.81 149 VAL A N 1
ATOM 1115 C CA . VAL A 1 149 ? -2.231 -10.447 14.393 1.00 98.81 149 VAL A CA 1
ATOM 1116 C C . VAL A 1 149 ? -2.384 -11.292 15.664 1.00 98.81 149 VAL A C 1
ATOM 1118 O O . VAL A 1 149 ? -3.444 -11.282 16.292 1.00 98.81 149 VAL A O 1
ATOM 1121 N N . GLY A 1 150 ? -1.312 -11.957 16.106 1.00 98.75 150 GLY A N 1
ATOM 1122 C CA . GLY A 1 150 ? -1.272 -12.681 17.378 1.00 98.75 150 GLY A CA 1
ATOM 1123 C C . GLY A 1 150 ? -1.576 -11.800 18.597 1.00 98.75 150 GLY A C 1
ATOM 1124 O O . GLY A 1 150 ? -2.295 -12.238 19.495 1.00 98.75 150 GLY A O 1
ATOM 1125 N N . LEU A 1 151 ? -1.105 -10.548 18.619 1.00 98.75 151 LEU A N 1
ATOM 1126 C CA . LEU A 1 151 ? -1.429 -9.582 19.678 1.00 98.75 151 LEU A CA 1
ATOM 1127 C C . LEU A 1 151 ? -2.918 -9.215 19.687 1.00 98.75 151 LEU A C 1
ATOM 1129 O O . LEU A 1 151 ? -3.514 -9.155 20.762 1.00 98.75 151 LEU A O 1
ATOM 1133 N N . LEU A 1 152 ? -3.533 -9.015 18.516 1.00 98.81 152 LEU A N 1
ATOM 1134 C CA . LEU A 1 152 ? -4.970 -8.729 18.411 1.00 98.81 152 LEU A CA 1
ATOM 1135 C C . LEU A 1 152 ? -5.805 -9.894 18.962 1.00 98.81 152 LEU A C 1
ATOM 1137 O O . LEU A 1 152 ? -6.696 -9.695 19.792 1.00 98.81 152 LEU A O 1
ATOM 1141 N N . LEU A 1 153 ? -5.470 -11.124 18.560 1.00 98.62 153 LEU A N 1
ATOM 1142 C CA . LEU A 1 153 ? -6.120 -12.340 19.056 1.00 98.62 153 LEU A CA 1
ATOM 1143 C C . LEU A 1 153 ? -5.910 -12.515 20.568 1.00 98.62 153 LEU A C 1
ATOM 1145 O O . LEU A 1 153 ? -6.861 -12.792 21.298 1.00 98.62 153 LEU A O 1
ATOM 1149 N N . GLY A 1 154 ? -4.688 -12.288 21.060 1.00 98.56 154 GLY A N 1
ATOM 1150 C CA . GLY A 1 154 ? -4.355 -12.339 22.487 1.00 98.56 154 GLY A CA 1
ATOM 1151 C C . GLY A 1 154 ? -5.086 -11.284 23.327 1.00 98.56 154 GLY A C 1
ATOM 1152 O O . GLY A 1 154 ? -5.428 -11.540 24.482 1.00 98.56 154 GLY A O 1
ATOM 1153 N N . ALA A 1 155 ? -5.395 -10.124 22.740 1.00 98.56 155 ALA A N 1
ATOM 1154 C CA . ALA A 1 155 ? -6.216 -9.086 23.359 1.00 98.56 155 ALA A CA 1
ATOM 1155 C C . ALA A 1 155 ? -7.718 -9.432 23.385 1.00 98.56 155 ALA A C 1
ATOM 1157 O O . ALA A 1 155 ? -8.476 -8.780 24.107 1.00 98.56 155 ALA A O 1
ATOM 1158 N N . GLY A 1 156 ? -8.143 -10.470 22.656 1.00 98.06 156 GLY A N 1
ATOM 1159 C CA . GLY A 1 156 ? -9.504 -11.011 22.673 1.00 98.06 156 GLY A CA 1
ATOM 1160 C C . GLY A 1 156 ? -10.287 -10.863 21.369 1.00 98.06 156 GLY A C 1
ATOM 1161 O O . GLY A 1 156 ? -11.485 -11.147 21.383 1.00 98.06 156 GLY A O 1
ATOM 1162 N N . ALA A 1 157 ? -9.653 -10.427 20.273 1.00 97.94 157 ALA A N 1
ATOM 1163 C CA . ALA A 1 157 ? -10.329 -10.231 18.992 1.00 97.94 157 ALA A CA 1
ATOM 1164 C C . ALA A 1 157 ? -10.953 -11.549 18.510 1.00 97.94 157 ALA A C 1
ATOM 1166 O O . ALA A 1 157 ? -10.277 -12.578 18.459 1.00 97.94 157 ALA A O 1
ATOM 1167 N N . GLY A 1 158 ? -12.244 -11.526 18.165 1.00 92.25 158 GLY A N 1
ATOM 1168 C CA . GLY A 1 158 ? -12.947 -12.711 17.664 1.00 92.25 158 GLY A CA 1
ATOM 1169 C C . GLY A 1 158 ? -12.726 -12.971 16.175 1.00 92.25 158 GLY A C 1
ATOM 1170 O O . GLY A 1 158 ? -12.763 -14.125 15.750 1.00 92.25 158 GLY A O 1
ATOM 1171 N N . LEU A 1 159 ? -12.470 -11.917 15.393 1.00 96.38 159 LEU A N 1
ATOM 1172 C CA . LEU A 1 159 ? -12.251 -11.994 13.953 1.00 96.38 159 LEU A CA 1
ATOM 1173 C C . LEU A 1 159 ? -11.154 -11.020 13.513 1.00 96.38 159 LEU A C 1
ATOM 1175 O O . LEU A 1 159 ? -11.306 -9.807 13.640 1.00 96.38 159 LEU A O 1
ATOM 1179 N N . VAL A 1 160 ? -10.075 -11.560 12.943 1.00 98.38 160 VAL A N 1
ATOM 1180 C CA . VAL A 1 160 ? -9.013 -10.779 12.298 1.00 98.38 160 VAL A CA 1
ATOM 1181 C C . VAL A 1 160 ? -8.910 -11.199 10.835 1.00 98.38 160 VAL A C 1
ATOM 1183 O O . VAL A 1 160 ? -8.709 -12.375 10.538 1.00 98.38 160 VAL A O 1
ATOM 1186 N N . VAL A 1 161 ? -9.049 -10.242 9.923 1.00 98.31 161 VAL A N 1
ATOM 1187 C CA . VAL A 1 161 ? -8.790 -10.405 8.492 1.00 98.31 161 VAL A CA 1
ATOM 1188 C C . VAL A 1 161 ? -7.382 -9.893 8.214 1.00 98.31 161 VAL A C 1
ATOM 1190 O O . VAL A 1 161 ? -7.088 -8.725 8.457 1.00 98.31 161 VAL A O 1
ATOM 1193 N N . ALA A 1 162 ? -6.522 -10.770 7.703 1.00 98.19 162 ALA A N 1
ATOM 1194 C CA . ALA A 1 162 ? -5.140 -10.455 7.357 1.00 98.19 162 ALA A CA 1
ATOM 1195 C C . ALA A 1 162 ? -4.885 -10.811 5.886 1.00 98.19 162 ALA A C 1
ATOM 1197 O O . ALA A 1 162 ? -4.541 -11.959 5.586 1.00 98.19 162 ALA A O 1
ATOM 1198 N N . PRO A 1 163 ? -5.142 -9.886 4.944 1.00 97.25 163 PRO A N 1
ATOM 1199 C CA . PRO A 1 163 ? -4.874 -10.136 3.537 1.00 97.25 163 PRO A CA 1
ATOM 1200 C C . PRO A 1 163 ? -3.369 -10.285 3.283 1.00 97.25 163 PRO A C 1
ATOM 1202 O O . PRO A 1 163 ? -2.538 -9.731 4.004 1.00 97.25 163 PRO A O 1
ATOM 1205 N N . ASN A 1 164 ? -3.012 -11.031 2.239 1.00 93.50 164 ASN A N 1
ATOM 1206 C CA . ASN A 1 164 ? -1.629 -11.108 1.785 1.00 93.50 164 ASN A CA 1
ATOM 1207 C C . ASN A 1 164 ? -1.219 -9.822 1.052 1.00 93.50 164 ASN A C 1
ATOM 1209 O O . ASN A 1 164 ? -2.052 -9.009 0.646 1.00 93.50 164 ASN A O 1
ATOM 1213 N N . VAL A 1 165 ? 0.088 -9.639 0.872 1.00 92.75 165 VAL A N 1
ATOM 1214 C CA . VAL A 1 165 ? 0.598 -8.543 0.045 1.00 92.75 165 VAL A CA 1
ATOM 1215 C C . VAL A 1 165 ? 0.121 -8.755 -1.400 1.00 92.75 165 VAL A C 1
ATOM 1217 O O . VAL A 1 165 ? 0.222 -9.884 -1.896 1.00 92.75 165 VAL A O 1
ATOM 1220 N N . PRO A 1 166 ? -0.407 -7.717 -2.080 1.00 88.25 166 PRO A N 1
ATOM 1221 C CA . PRO A 1 166 ? -0.701 -7.799 -3.506 1.00 88.25 166 PRO A CA 1
ATOM 1222 C C . PRO A 1 166 ? 0.534 -8.212 -4.306 1.00 88.25 166 PRO A C 1
ATOM 1224 O O . PRO A 1 166 ? 1.665 -7.975 -3.888 1.00 88.25 166 PRO A O 1
ATOM 1227 N N . ASP A 1 167 ? 0.323 -8.792 -5.484 1.00 86.56 167 ASP A N 1
ATOM 1228 C CA . ASP A 1 167 ? 1.425 -9.091 -6.394 1.00 86.56 167 ASP A CA 1
ATOM 1229 C C . ASP A 1 167 ? 2.107 -7.793 -6.853 1.00 86.56 167 ASP A C 1
ATOM 1231 O O . ASP A 1 167 ? 1.604 -7.065 -7.715 1.00 86.56 167 ASP A O 1
ATOM 1235 N N . ILE A 1 168 ? 3.256 -7.499 -6.245 1.00 83.62 168 ILE A N 1
ATOM 1236 C CA . ILE A 1 168 ? 4.031 -6.294 -6.529 1.00 83.62 168 ILE A CA 1
ATOM 1237 C C . ILE A 1 168 ? 4.775 -6.367 -7.867 1.00 83.62 168 ILE A C 1
ATOM 1239 O O . ILE A 1 168 ? 5.198 -5.321 -8.365 1.00 83.62 168 ILE A O 1
ATOM 1243 N N . SER A 1 169 ? 4.895 -7.556 -8.478 1.00 78.25 169 SER A N 1
ATOM 1244 C CA . SER A 1 169 ? 5.607 -7.729 -9.754 1.00 78.25 169 SER A CA 1
ATOM 1245 C C . SER A 1 169 ? 4.937 -6.989 -10.911 1.00 78.25 169 SER A C 1
ATOM 1247 O O . SER A 1 169 ? 5.581 -6.570 -11.869 1.00 78.25 169 SER A O 1
ATOM 1249 N N . ALA A 1 170 ? 3.630 -6.758 -10.787 1.00 77.75 170 ALA A N 1
ATOM 1250 C CA . ALA A 1 170 ? 2.816 -6.065 -11.774 1.00 77.75 170 ALA A CA 1
ATOM 1251 C C . ALA A 1 170 ? 2.628 -4.566 -11.472 1.00 77.75 170 ALA A C 1
ATOM 1253 O O . ALA A 1 170 ? 1.749 -3.931 -12.058 1.00 77.75 170 ALA A O 1
ATOM 1254 N N . THR A 1 171 ? 3.396 -3.995 -10.540 1.00 86.06 171 THR A N 1
ATOM 1255 C CA . THR A 1 171 ? 3.292 -2.570 -10.195 1.00 86.06 171 THR A CA 1
ATOM 1256 C C . THR A 1 171 ? 4.207 -1.709 -11.072 1.00 86.06 171 THR A C 1
ATOM 1258 O O . THR A 1 171 ? 5.305 -2.149 -11.423 1.00 86.06 171 THR A O 1
ATOM 1261 N N . PRO A 1 172 ? 3.820 -0.453 -11.384 1.00 87.31 172 PRO A N 1
ATOM 1262 C CA . PRO A 1 172 ? 4.707 0.491 -12.067 1.00 87.31 172 PRO A CA 1
ATOM 1263 C C . PRO A 1 172 ? 6.063 0.663 -11.371 1.00 87.31 172 PRO A C 1
ATOM 1265 O O . PRO A 1 172 ? 7.080 0.753 -12.045 1.00 87.31 172 PRO A O 1
ATOM 1268 N N . MET A 1 173 ? 6.099 0.613 -10.034 1.00 89.50 173 MET A N 1
ATOM 1269 C CA . MET A 1 173 ? 7.328 0.778 -9.253 1.00 89.50 173 MET A CA 1
ATOM 1270 C C . MET A 1 173 ? 8.402 -0.262 -9.595 1.00 89.50 173 MET A C 1
ATOM 1272 O O . MET A 1 173 ? 9.565 0.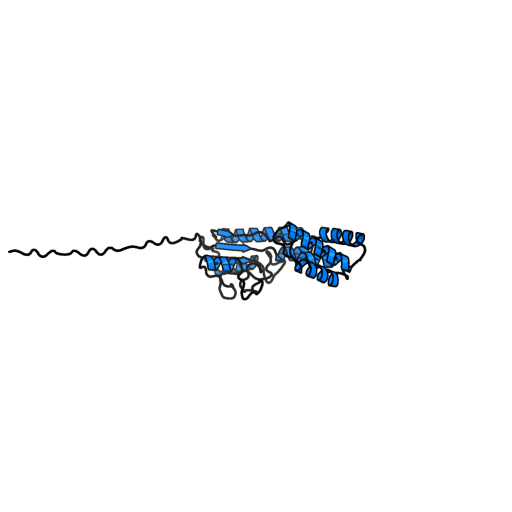103 -9.761 1.00 89.50 173 MET A O 1
ATOM 1276 N N . LEU A 1 174 ? 8.044 -1.549 -9.701 1.00 89.69 174 LEU A N 1
ATOM 1277 C CA . LEU A 1 174 ? 9.040 -2.570 -10.034 1.00 89.69 174 LEU A CA 1
ATOM 1278 C C . LEU A 1 174 ? 9.545 -2.392 -11.471 1.00 89.69 174 LEU A C 1
ATOM 1280 O O . LEU A 1 174 ? 10.749 -2.464 -11.710 1.00 89.69 174 LEU A O 1
ATOM 1284 N N . LEU A 1 175 ? 8.644 -2.091 -12.411 1.00 91.62 175 LEU A N 1
ATOM 1285 C CA . LEU A 1 175 ? 9.016 -1.796 -13.794 1.00 91.62 175 LEU A CA 1
ATOM 1286 C C . LEU A 1 175 ? 9.993 -0.612 -13.871 1.00 91.62 175 LEU A C 1
ATOM 1288 O O . LEU A 1 175 ? 11.008 -0.690 -14.566 1.00 91.62 175 LEU A O 1
ATOM 1292 N N . GLU A 1 176 ? 9.717 0.459 -13.124 1.00 93.12 176 GLU A N 1
ATOM 1293 C CA . GLU A 1 176 ? 10.593 1.626 -13.027 1.00 93.12 176 GLU A CA 1
ATOM 1294 C C . GLU A 1 176 ? 11.975 1.261 -12.490 1.00 93.12 176 GLU A C 1
ATOM 1296 O O . GLU A 1 176 ? 12.991 1.658 -13.069 1.00 93.12 176 GLU A O 1
ATOM 1301 N N . ALA A 1 177 ? 12.022 0.484 -11.405 1.00 91.88 177 ALA A N 1
ATOM 1302 C CA . ALA A 1 177 ? 13.265 0.057 -10.776 1.00 91.88 177 ALA A CA 1
ATOM 1303 C C . ALA A 1 177 ? 14.119 -0.791 -11.728 1.00 91.88 177 ALA A C 1
ATOM 1305 O O . ALA A 1 177 ? 15.316 -0.540 -11.873 1.00 91.88 177 ALA A O 1
ATOM 1306 N N . VAL A 1 178 ? 13.500 -1.746 -12.423 1.00 92.50 178 VAL A N 1
ATOM 1307 C CA . VAL A 1 178 ? 14.176 -2.644 -13.366 1.00 92.50 178 VAL A CA 1
ATOM 1308 C C . VAL A 1 178 ? 14.706 -1.890 -14.583 1.00 92.50 178 VAL A C 1
ATOM 1310 O O . VAL A 1 178 ? 15.864 -2.075 -14.951 1.00 92.50 178 VAL A O 1
ATOM 1313 N N . ILE A 1 179 ? 13.914 -0.993 -15.180 1.00 95.38 179 ILE A N 1
ATOM 1314 C CA . ILE A 1 179 ? 14.371 -0.158 -16.304 1.00 95.38 179 ILE A CA 1
ATOM 1315 C C . ILE A 1 179 ? 15.503 0.774 -15.857 1.00 95.38 179 ILE A C 1
ATOM 1317 O O . ILE A 1 179 ? 16.508 0.905 -16.558 1.00 95.38 179 ILE A O 1
ATOM 1321 N N . THR A 1 180 ? 15.382 1.383 -14.676 1.00 94.81 180 THR A N 1
ATOM 1322 C CA . THR A 1 180 ? 16.411 2.275 -14.124 1.00 94.81 180 THR A CA 1
ATOM 1323 C C . THR A 1 180 ? 17.721 1.533 -13.875 1.00 94.81 180 THR A C 1
ATOM 1325 O O . THR A 1 180 ? 18.780 1.994 -14.303 1.00 94.81 180 THR A O 1
ATOM 1328 N N . ALA A 1 181 ? 17.662 0.365 -13.235 1.00 92.44 181 ALA A N 1
ATOM 1329 C CA . ALA A 1 181 ? 18.836 -0.450 -12.947 1.00 92.44 181 ALA A CA 1
ATOM 1330 C C . ALA A 1 181 ? 19.456 -1.056 -14.216 1.00 92.44 181 ALA A C 1
ATOM 1332 O O . ALA A 1 181 ? 20.678 -1.084 -14.350 1.00 92.44 181 ALA A O 1
ATOM 1333 N N . GLY A 1 182 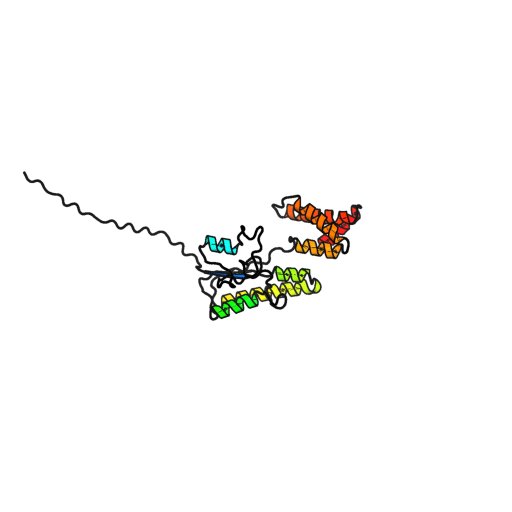? 18.627 -1.529 -15.151 1.00 92.62 182 GLY A N 1
ATOM 1334 C CA . GLY A 1 182 ? 19.074 -2.218 -16.359 1.00 92.62 182 GLY A CA 1
ATOM 1335 C C . GLY A 1 182 ? 19.630 -1.291 -17.439 1.00 92.62 182 GLY A C 1
ATOM 1336 O O . GLY A 1 182 ? 20.572 -1.673 -18.131 1.00 92.62 182 GLY A O 1
ATOM 1337 N N . LEU A 1 183 ? 19.075 -0.081 -17.584 1.00 95.12 183 LEU A N 1
ATOM 1338 C CA . LEU A 1 183 ? 19.421 0.844 -18.675 1.00 95.12 183 LEU A CA 1
ATOM 1339 C C . LEU A 1 183 ? 20.209 2.084 -18.220 1.00 95.12 183 LEU A C 1
ATOM 1341 O O . LEU A 1 183 ? 20.733 2.822 -19.061 1.00 95.12 183 LEU A O 1
ATOM 1345 N N . GLY A 1 184 ? 20.318 2.336 -16.912 1.00 94.25 184 GLY A N 1
ATOM 1346 C CA . GLY A 1 184 ? 21.125 3.421 -16.352 1.00 94.25 184 GLY A CA 1
ATOM 1347 C C . GLY A 1 184 ? 20.777 4.790 -16.944 1.00 94.25 184 GLY A C 1
ATOM 1348 O O . GLY A 1 184 ? 19.639 5.246 -16.870 1.00 94.25 184 GLY A O 1
ATOM 1349 N N . ALA A 1 185 ? 21.753 5.456 -17.570 1.00 95.19 185 ALA A N 1
ATOM 1350 C CA . ALA A 1 185 ? 21.561 6.786 -18.160 1.00 95.19 185 ALA A CA 1
ATOM 1351 C C . ALA A 1 185 ? 20.505 6.830 -19.284 1.00 95.19 185 ALA A C 1
ATOM 1353 O O . ALA A 1 185 ? 19.966 7.900 -19.566 1.00 95.19 185 ALA A O 1
ATOM 1354 N N . ALA A 1 186 ? 20.188 5.692 -19.911 1.00 94.94 186 ALA A N 1
ATOM 1355 C CA . ALA A 1 186 ? 19.147 5.600 -20.934 1.00 94.94 186 ALA A CA 1
ATOM 1356 C C . ALA A 1 186 ? 17.732 5.414 -20.351 1.00 94.94 186 ALA A C 1
ATOM 1358 O O . ALA A 1 186 ? 16.758 5.441 -21.102 1.00 94.94 186 ALA A O 1
ATOM 1359 N N . ALA A 1 187 ? 17.591 5.259 -19.030 1.00 97.06 187 ALA A N 1
ATOM 1360 C CA . ALA A 1 187 ? 16.306 4.992 -18.392 1.00 97.06 187 ALA A CA 1
ATOM 1361 C C . ALA A 1 187 ? 15.242 6.088 -18.601 1.00 97.06 187 ALA A C 1
ATOM 1363 O O . ALA A 1 187 ? 14.106 5.719 -18.878 1.00 97.06 187 ALA A O 1
ATOM 1364 N N . PRO A 1 188 ? 15.524 7.409 -18.539 1.00 97.31 188 PRO A N 1
ATOM 1365 C CA . PRO A 1 188 ? 14.463 8.416 -18.651 1.00 97.31 188 PRO A CA 1
ATOM 1366 C C . PRO A 1 188 ? 13.623 8.344 -19.947 1.00 97.31 188 PRO A C 1
ATOM 1368 O O . PRO A 1 188 ? 12.395 8.274 -19.843 1.00 97.31 188 PRO A O 1
ATOM 1371 N N . PRO A 1 189 ? 14.207 8.315 -21.168 1.00 97.31 189 PRO A N 1
ATOM 1372 C CA . PRO A 1 189 ? 13.415 8.122 -22.386 1.00 97.31 189 PRO A CA 1
ATOM 1373 C C . PRO A 1 189 ? 12.787 6.722 -22.473 1.00 97.31 189 PRO A C 1
ATOM 1375 O O . PRO A 1 189 ? 11.677 6.594 -22.988 1.00 97.31 189 PRO A O 1
ATOM 1378 N N . ALA A 1 190 ? 13.450 5.694 -21.935 1.00 97.62 190 ALA A N 1
ATOM 1379 C CA . ALA A 1 190 ? 12.951 4.322 -21.938 1.00 97.62 190 ALA A CA 1
ATOM 1380 C C . ALA A 1 190 ? 11.702 4.145 -21.055 1.00 97.62 190 ALA A C 1
ATOM 1382 O O . ALA A 1 190 ? 10.727 3.532 -21.482 1.00 97.62 190 ALA A O 1
ATOM 1383 N N . LEU A 1 191 ? 11.691 4.743 -19.858 1.00 97.62 191 LEU A N 1
ATOM 1384 C CA . LEU A 1 191 ? 10.539 4.778 -18.952 1.00 97.62 191 LEU A CA 1
ATOM 1385 C C . LEU A 1 191 ? 9.351 5.468 -19.606 1.00 97.62 191 LEU A C 1
ATOM 1387 O O . LEU A 1 191 ? 8.232 4.963 -19.547 1.00 97.62 191 LEU A O 1
ATOM 1391 N N . LYS A 1 192 ? 9.594 6.600 -20.278 1.00 97.25 192 LYS A N 1
ATOM 1392 C CA . LYS A 1 192 ? 8.534 7.287 -21.014 1.00 97.25 192 LYS A CA 1
ATOM 1393 C C . LYS A 1 192 ? 7.925 6.369 -22.081 1.00 97.25 192 LYS A C 1
ATOM 1395 O O . LYS A 1 192 ? 6.706 6.251 -22.142 1.00 97.25 192 LYS A O 1
ATOM 1400 N N . ALA A 1 193 ? 8.756 5.711 -22.890 1.00 97.62 193 ALA A N 1
ATOM 1401 C CA . ALA A 1 193 ? 8.287 4.802 -23.934 1.00 97.62 193 ALA A CA 1
ATOM 1402 C C . ALA A 1 193 ? 7.518 3.596 -23.361 1.00 97.62 193 ALA A C 1
ATOM 1404 O O . ALA A 1 193 ? 6.468 3.232 -23.889 1.00 97.62 193 ALA A O 1
ATOM 1405 N N . ALA A 1 194 ? 7.997 3.018 -22.255 1.00 96.69 194 ALA A N 1
ATOM 1406 C CA . ALA A 1 194 ? 7.309 1.942 -21.550 1.00 96.69 194 ALA A CA 1
ATOM 1407 C C . ALA A 1 194 ? 5.920 2.374 -21.053 1.00 96.69 194 ALA A C 1
ATOM 1409 O O . ALA A 1 194 ? 4.943 1.657 -21.261 1.00 96.69 194 ALA A O 1
ATOM 1410 N N . PHE A 1 195 ? 5.803 3.554 -20.438 1.00 95.62 195 PHE A N 1
ATOM 1411 C CA . PHE A 1 195 ? 4.514 4.054 -19.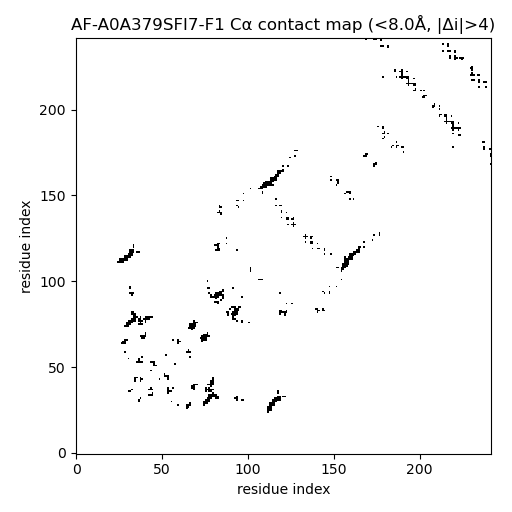957 1.00 95.62 195 PHE A CA 1
ATOM 1412 C C . PHE A 1 195 ? 3.551 4.430 -21.078 1.00 95.62 195 PHE A C 1
ATOM 1414 O O . PHE A 1 195 ? 2.362 4.132 -20.968 1.00 95.62 195 PHE A O 1
ATOM 1421 N N . ASP A 1 196 ? 4.050 5.024 -22.164 1.00 96.25 196 ASP A N 1
ATOM 1422 C CA . ASP A 1 196 ? 3.237 5.293 -23.351 1.00 96.25 196 ASP A CA 1
ATOM 1423 C C . ASP A 1 196 ? 2.657 3.976 -23.916 1.00 96.25 196 ASP A C 1
ATOM 1425 O O . ASP A 1 196 ? 1.484 3.927 -24.286 1.00 96.25 196 ASP A O 1
ATOM 1429 N N . ALA A 1 197 ? 3.445 2.891 -23.926 1.00 95.19 197 ALA A N 1
ATOM 1430 C CA . ALA A 1 197 ? 2.991 1.568 -24.356 1.00 95.19 197 ALA A CA 1
ATOM 1431 C C . ALA A 1 197 ? 1.959 0.951 -23.393 1.00 95.19 197 ALA A C 1
ATOM 1433 O O . ALA A 1 197 ? 0.925 0.458 -23.839 1.00 95.19 197 ALA A O 1
ATOM 1434 N N . LEU A 1 198 ? 2.181 1.031 -22.075 1.00 93.25 198 LEU A N 1
ATOM 1435 C CA . LEU A 1 198 ? 1.217 0.544 -21.075 1.00 93.25 198 LEU A CA 1
ATOM 1436 C C . LEU A 1 198 ? -0.126 1.280 -21.138 1.00 93.25 198 LEU A C 1
ATOM 1438 O O . LEU A 1 198 ? -1.169 0.682 -20.878 1.00 93.25 198 LEU A O 1
ATOM 1442 N N . ALA A 1 199 ? -0.116 2.566 -21.491 1.00 91.69 199 ALA A N 1
ATOM 1443 C CA . ALA A 1 199 ? -1.323 3.377 -21.610 1.00 91.69 199 ALA A CA 1
ATOM 1444 C C . ALA A 1 199 ? -2.161 3.058 -22.864 1.00 91.69 199 ALA A C 1
ATOM 1446 O O . ALA A 1 199 ? -3.302 3.512 -22.964 1.00 91.69 199 ALA A O 1
ATOM 1447 N N . ALA A 1 200 ? -1.623 2.301 -23.827 1.00 89.06 200 ALA A N 1
ATOM 1448 C CA . ALA A 1 200 ? -2.236 2.117 -25.141 1.00 89.06 200 ALA A CA 1
ATOM 1449 C C . ALA A 1 200 ? -3.387 1.092 -25.179 1.00 89.06 200 ALA A C 1
ATOM 1451 O O . ALA A 1 200 ? -4.143 1.071 -26.152 1.00 89.06 200 ALA A O 1
ATOM 1452 N N . GLY A 1 201 ? -3.549 0.244 -24.156 1.00 80.44 201 GLY A N 1
ATOM 1453 C CA . GLY A 1 201 ? -4.501 -0.868 -24.202 1.00 80.44 201 GLY A CA 1
ATOM 1454 C C . GLY A 1 201 ? -5.069 -1.292 -22.850 1.00 80.44 201 GLY A C 1
ATOM 1455 O O . GLY A 1 201 ? -4.499 -1.049 -21.791 1.00 80.44 201 GLY A O 1
ATOM 1456 N N . SER A 1 202 ? -6.225 -1.956 -22.888 1.00 87.69 202 SER A N 1
ATOM 1457 C CA . SER A 1 202 ? -6.836 -2.576 -21.709 1.00 87.69 202 SER A CA 1
ATOM 1458 C C . SER A 1 202 ? -6.183 -3.921 -21.386 1.00 87.69 202 SER A C 1
ATOM 1460 O O . SER A 1 202 ? -5.952 -4.718 -22.293 1.00 87.69 202 SER A O 1
ATOM 1462 N N . THR A 1 203 ? -6.006 -4.226 -20.100 1.00 90.62 203 THR A N 1
ATOM 1463 C CA . THR A 1 203 ? -5.457 -5.504 -19.608 1.00 90.62 203 THR A CA 1
ATOM 1464 C C . THR A 1 203 ? -6.487 -6.268 -18.752 1.00 90.62 203 THR A C 1
ATOM 1466 O O . THR A 1 203 ? -6.324 -6.388 -17.534 1.00 90.62 203 THR A O 1
ATOM 1469 N N . PRO A 1 204 ? -7.604 -6.746 -19.348 1.00 92.62 204 PRO A N 1
ATOM 1470 C CA . PRO A 1 204 ? -8.718 -7.351 -18.606 1.00 92.62 204 PRO A CA 1
ATOM 1471 C C . PRO A 1 204 ? -8.369 -8.683 -17.929 1.00 92.62 204 PRO A C 1
ATOM 1473 O O . PRO A 1 204 ? -9.095 -9.127 -17.041 1.00 92.62 204 PRO A O 1
ATOM 1476 N N . ASP A 1 205 ? -7.273 -9.323 -18.333 1.00 91.06 205 ASP A N 1
ATOM 1477 C CA . ASP A 1 205 ? -6.832 -10.614 -17.817 1.00 91.06 205 ASP A CA 1
ATOM 1478 C C . ASP A 1 205 ? -5.306 -10.664 -17.628 1.00 91.06 205 ASP A C 1
ATOM 1480 O O . ASP A 1 205 ? -4.567 -9.724 -17.930 1.00 91.06 205 ASP A O 1
ATOM 1484 N N . SER A 1 206 ? -4.817 -11.776 -17.077 1.00 88.69 206 SER A N 1
ATOM 1485 C CA . SER A 1 206 ? -3.389 -11.959 -16.801 1.00 88.69 206 SER A CA 1
ATOM 1486 C C . SER A 1 206 ? -2.543 -12.034 -18.079 1.00 88.69 206 SER A C 1
ATOM 1488 O O . SER A 1 206 ? -1.446 -11.480 -18.109 1.00 88.69 206 SER A O 1
ATOM 1490 N N . ALA A 1 207 ? -3.052 -12.658 -19.146 1.00 90.94 207 ALA A N 1
ATOM 1491 C CA . ALA A 1 207 ? -2.310 -12.833 -20.393 1.00 90.94 207 ALA A CA 1
ATOM 1492 C C . ALA A 1 207 ? -2.089 -11.493 -21.110 1.00 90.94 207 ALA A C 1
ATOM 1494 O O . ALA A 1 207 ? -0.962 -11.156 -21.467 1.00 90.94 207 ALA A O 1
ATOM 1495 N N . SER A 1 208 ? -3.148 -10.693 -21.247 1.00 92.75 208 SER A N 1
ATOM 1496 C CA . SER A 1 208 ? -3.083 -9.331 -21.789 1.00 92.75 208 SER A CA 1
ATOM 1497 C C . SER A 1 208 ? -2.176 -8.426 -20.956 1.00 92.75 208 SER A C 1
ATOM 1499 O O . SER A 1 208 ? -1.429 -7.629 -21.518 1.00 92.75 208 SER A O 1
ATOM 1501 N N . ARG A 1 209 ? -2.156 -8.584 -19.625 1.00 90.56 209 ARG A N 1
ATOM 1502 C CA . ARG A 1 209 ? -1.233 -7.849 -18.749 1.00 90.56 209 ARG A CA 1
ATOM 1503 C C . ARG A 1 209 ? 0.230 -8.224 -18.978 1.00 90.56 209 ARG A C 1
ATOM 1505 O O . ARG A 1 209 ? 1.066 -7.337 -19.110 1.00 90.56 209 ARG A O 1
ATOM 1512 N N . GLN A 1 210 ? 0.543 -9.517 -19.044 1.00 90.06 210 GLN A N 1
ATOM 1513 C CA . GLN A 1 210 ? 1.905 -9.985 -19.323 1.00 90.06 210 GLN A CA 1
ATOM 1514 C C . GLN A 1 210 ? 2.386 -9.531 -20.704 1.00 90.06 210 GLN A C 1
ATOM 1516 O O . GLN A 1 210 ? 3.542 -9.136 -20.857 1.00 90.06 210 GLN A O 1
ATOM 1521 N N . GLN A 1 211 ? 1.493 -9.542 -21.695 1.00 92.12 211 GLN A N 1
ATOM 1522 C CA . GLN A 1 211 ? 1.783 -9.032 -23.029 1.00 92.12 211 GLN A CA 1
ATOM 1523 C C . GLN A 1 211 ? 2.080 -7.527 -23.004 1.00 92.12 211 GLN A C 1
ATOM 1525 O O . GLN A 1 211 ? 3.108 -7.113 -23.532 1.00 92.12 211 GLN A O 1
ATOM 1530 N N . ALA A 1 212 ? 1.256 -6.727 -22.319 1.00 93.25 212 ALA A N 1
ATOM 1531 C CA . ALA A 1 212 ? 1.475 -5.287 -22.186 1.00 93.25 212 ALA A CA 1
ATOM 1532 C C . ALA A 1 212 ? 2.812 -4.955 -21.496 1.00 93.25 212 ALA A C 1
ATOM 1534 O O . ALA A 1 212 ? 3.518 -4.047 -21.927 1.00 93.25 212 ALA A O 1
ATOM 1535 N N . ILE A 1 213 ? 3.207 -5.717 -20.467 1.00 92.69 213 ILE A N 1
ATOM 1536 C CA . ILE A 1 213 ? 4.519 -5.560 -19.814 1.00 92.69 213 ILE A CA 1
ATOM 1537 C C . ILE A 1 213 ? 5.655 -5.842 -20.806 1.00 92.69 213 ILE A C 1
ATOM 1539 O O . ILE A 1 213 ? 6.605 -5.066 -20.889 1.00 92.69 213 ILE A O 1
ATOM 1543 N N . ARG A 1 214 ? 5.564 -6.919 -21.597 1.00 93.06 214 ARG A N 1
ATOM 1544 C CA . ARG A 1 214 ? 6.577 -7.232 -22.620 1.00 93.06 214 ARG A CA 1
ATOM 1545 C C . ARG A 1 214 ? 6.665 -6.153 -23.695 1.00 93.06 214 ARG A C 1
ATOM 1547 O O . ARG A 1 214 ? 7.768 -5.773 -24.074 1.00 93.06 214 ARG A O 1
ATOM 1554 N N . GLU A 1 215 ? 5.530 -5.645 -24.164 1.00 94.81 215 GLU A N 1
ATOM 1555 C CA . GLU A 1 215 ? 5.471 -4.553 -25.143 1.00 94.81 215 GLU A CA 1
ATOM 1556 C C . GLU A 1 215 ? 6.070 -3.259 -24.586 1.00 94.81 215 GLU A C 1
ATOM 1558 O O . GLU A 1 215 ? 6.816 -2.577 -25.287 1.00 94.81 215 GLU A O 1
ATOM 1563 N N . ALA A 1 216 ? 5.832 -2.961 -23.309 1.00 95.75 216 ALA A N 1
ATOM 1564 C CA . ALA A 1 216 ? 6.437 -1.826 -22.625 1.00 95.75 216 ALA A CA 1
ATOM 1565 C C . ALA A 1 216 ? 7.963 -1.953 -22.517 1.00 95.75 216 ALA A C 1
ATOM 1567 O O . ALA A 1 216 ? 8.686 -0.999 -22.808 1.00 95.75 216 ALA A O 1
ATOM 1568 N N . LEU A 1 217 ? 8.471 -3.138 -22.163 1.00 96.00 217 LEU A N 1
ATOM 1569 C CA . LEU A 1 217 ? 9.911 -3.405 -22.133 1.00 96.00 217 LEU A CA 1
ATOM 1570 C C . LEU A 1 217 ? 10.540 -3.343 -23.529 1.00 96.00 217 LEU A C 1
ATOM 1572 O O . LEU A 1 217 ? 11.658 -2.852 -23.675 1.00 96.00 217 LEU A O 1
ATOM 1576 N N . LEU A 1 218 ? 9.829 -3.794 -24.564 1.00 97.00 218 LEU A N 1
ATOM 1577 C CA . LEU A 1 218 ? 10.286 -3.676 -25.946 1.00 97.00 218 LEU A CA 1
ATOM 1578 C C . LEU A 1 218 ? 10.341 -2.208 -26.392 1.00 97.00 218 LEU A C 1
ATOM 1580 O O . LEU A 1 218 ? 11.323 -1.795 -27.006 1.00 97.00 218 LEU A O 1
ATOM 1584 N N . ALA A 1 219 ? 9.333 -1.405 -26.039 1.00 97.38 219 ALA A N 1
ATOM 1585 C CA . ALA A 1 219 ? 9.324 0.033 -26.298 1.00 97.38 219 ALA A CA 1
ATOM 1586 C C . ALA A 1 219 ? 10.488 0.745 -25.588 1.00 97.38 219 ALA A C 1
ATOM 1588 O O . ALA A 1 219 ? 11.153 1.581 -26.199 1.00 97.38 219 ALA A O 1
ATOM 1589 N N . ALA A 1 220 ? 10.789 0.364 -24.342 1.00 97.50 220 ALA A N 1
ATOM 1590 C CA . ALA A 1 220 ? 11.972 0.821 -23.615 1.00 97.50 220 ALA A CA 1
ATOM 1591 C C . ALA A 1 220 ? 13.280 0.419 -24.320 1.00 97.50 220 ALA A C 1
ATOM 1593 O O . ALA A 1 220 ? 14.156 1.253 -24.536 1.00 97.50 220 ALA A O 1
ATOM 1594 N N . ALA A 1 221 ? 13.420 -0.841 -24.735 1.00 97.50 221 ALA A N 1
ATOM 1595 C CA . ALA A 1 221 ? 14.612 -1.322 -25.432 1.00 97.50 221 ALA A CA 1
ATOM 1596 C C . ALA A 1 221 ? 14.827 -0.624 -26.789 1.00 97.50 221 ALA A C 1
ATOM 1598 O O . ALA A 1 221 ? 15.963 -0.329 -27.171 1.00 97.50 221 ALA A O 1
ATOM 1599 N N . ALA A 1 222 ? 13.743 -0.290 -27.495 1.00 97.69 222 ALA A N 1
ATOM 1600 C CA . ALA A 1 222 ? 13.785 0.431 -28.763 1.00 97.69 222 ALA A CA 1
ATOM 1601 C C . ALA A 1 222 ? 14.334 1.864 -28.636 1.00 97.69 222 ALA A C 1
ATOM 1603 O O . ALA A 1 222 ? 14.820 2.415 -29.624 1.00 97.69 222 ALA A O 1
ATOM 1604 N N . THR A 1 223 ? 14.324 2.466 -27.437 1.00 97.69 223 THR A N 1
ATOM 1605 C CA . THR A 1 223 ? 14.990 3.762 -27.215 1.00 97.69 223 THR A CA 1
ATOM 1606 C C . THR A 1 223 ? 16.510 3.637 -27.116 1.00 97.69 223 THR A C 1
ATOM 1608 O O 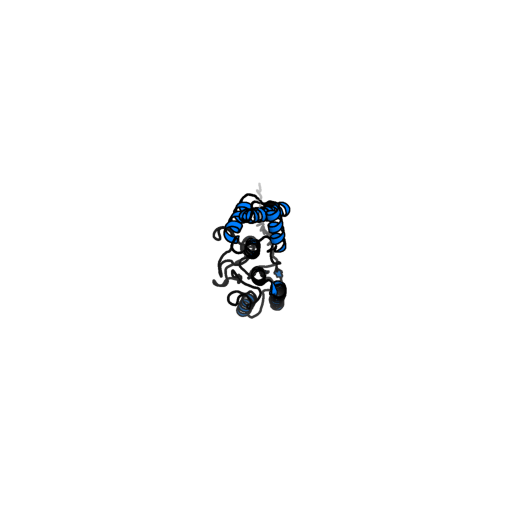. THR A 1 223 ? 17.207 4.644 -27.209 1.00 97.69 223 THR A O 1
ATOM 1611 N N . VAL A 1 224 ? 17.029 2.424 -26.894 1.00 96.94 224 VAL A N 1
ATOM 1612 C CA . VAL A 1 224 ? 18.465 2.141 -26.743 1.00 96.94 224 VAL A CA 1
ATOM 1613 C C . VAL A 1 224 ? 19.088 1.692 -28.065 1.00 96.94 224 VAL A C 1
ATOM 1615 O O . VAL A 1 224 ? 20.208 2.088 -28.379 1.00 96.94 224 VAL A O 1
ATOM 1618 N N . SER A 1 225 ? 18.380 0.878 -28.851 1.00 96.56 225 SER A N 1
ATOM 1619 C CA . SER A 1 225 ? 18.875 0.359 -30.130 1.00 96.56 225 SER A CA 1
ATOM 1620 C C . SER A 1 225 ? 17.745 0.123 -31.127 1.00 96.56 225 SER A C 1
ATOM 1622 O O . SER A 1 225 ? 16.648 -0.281 -30.749 1.00 96.56 225 SER A O 1
ATOM 1624 N N . SER A 1 226 ? 18.029 0.315 -32.417 1.00 95.81 226 SER A N 1
ATOM 1625 C CA . SER A 1 226 ? 17.147 -0.076 -33.525 1.00 95.81 226 SER A CA 1
ATOM 1626 C C . SER A 1 226 ? 17.379 -1.511 -34.018 1.00 95.81 226 SER A C 1
ATOM 1628 O O . SER A 1 226 ? 16.618 -1.984 -34.860 1.00 95.81 226 SER A O 1
ATOM 1630 N N . ASP A 1 227 ? 18.410 -2.205 -33.521 1.00 97.81 227 ASP A N 1
ATOM 1631 C CA . ASP A 1 227 ? 18.702 -3.597 -33.875 1.00 97.81 227 ASP A CA 1
ATOM 1632 C C . ASP A 1 227 ? 17.765 -4.559 -33.111 1.00 97.81 227 ASP A C 1
ATOM 1634 O O . ASP A 1 227 ? 17.815 -4.588 -31.875 1.00 97.81 227 ASP A O 1
ATOM 1638 N N . PRO A 1 228 ? 16.947 -5.380 -33.803 1.00 96.50 228 PRO A N 1
ATOM 1639 C CA . PRO A 1 228 ? 16.003 -6.290 -33.151 1.00 96.50 228 PRO A CA 1
ATOM 1640 C C . PRO A 1 228 ? 16.656 -7.315 -32.214 1.00 96.50 228 PRO A C 1
ATOM 1642 O O . PRO A 1 228 ? 16.055 -7.708 -31.216 1.00 96.50 228 PRO A O 1
ATOM 1645 N N . SER A 1 229 ? 17.886 -7.750 -32.503 1.00 96.81 229 SER A N 1
ATOM 1646 C CA . SER A 1 229 ? 18.599 -8.715 -31.659 1.00 96.81 229 SER A CA 1
ATOM 1647 C C . SER A 1 229 ? 19.039 -8.092 -30.333 1.00 96.81 229 SER A C 1
ATOM 1649 O O . SER A 1 229 ? 18.892 -8.716 -29.283 1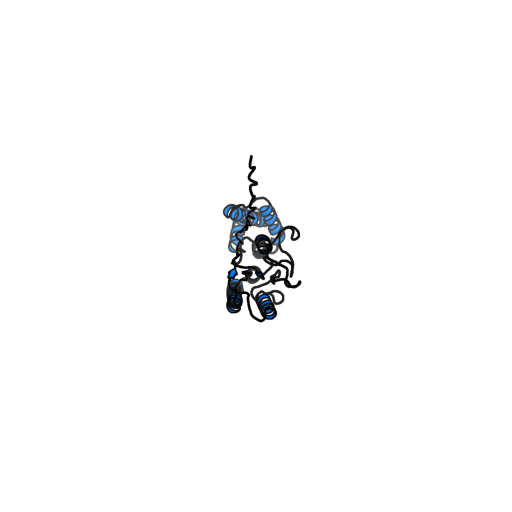.00 96.81 229 SER A O 1
ATOM 1651 N N . ILE A 1 230 ? 19.490 -6.834 -30.365 1.00 96.62 230 ILE A N 1
ATOM 1652 C CA . ILE A 1 230 ? 19.848 -6.071 -29.163 1.00 96.62 230 ILE A CA 1
ATOM 1653 C C . ILE A 1 230 ? 18.592 -5.759 -28.350 1.00 96.62 230 ILE A C 1
ATOM 1655 O O . ILE A 1 230 ? 18.603 -5.906 -27.130 1.00 96.62 230 ILE A O 1
ATOM 1659 N N . GLN A 1 231 ? 17.493 -5.377 -29.010 1.00 97.12 231 GLN A N 1
ATOM 1660 C CA . GLN A 1 231 ? 16.219 -5.141 -28.330 1.00 97.12 231 GLN A CA 1
ATOM 1661 C C . GLN A 1 231 ? 15.753 -6.382 -27.566 1.00 97.12 231 GLN A C 1
ATOM 1663 O O . GLN A 1 231 ? 15.417 -6.283 -26.389 1.00 97.12 231 GLN A O 1
ATOM 1668 N N . GLN A 1 232 ? 15.794 -7.555 -28.203 1.00 96.12 232 GLN A N 1
ATOM 1669 C CA . GLN A 1 232 ? 15.396 -8.810 -27.571 1.00 96.12 232 GLN A CA 1
ATOM 1670 C C . GLN A 1 232 ? 16.280 -9.156 -26.362 1.00 96.12 232 GLN A C 1
ATOM 1672 O O . GLN A 1 232 ? 15.756 -9.530 -25.316 1.00 96.12 232 GLN A O 1
ATOM 1677 N N . GLN A 1 233 ? 17.601 -8.975 -26.470 1.00 96.06 233 GLN A N 1
ATOM 1678 C CA . GLN A 1 233 ? 18.525 -9.195 -25.351 1.00 96.06 233 GLN A CA 1
ATOM 1679 C C . GLN A 1 233 ? 18.236 -8.260 -24.170 1.00 96.06 233 GLN A C 1
ATOM 1681 O O . GLN A 1 233 ? 18.222 -8.705 -23.023 1.00 96.06 233 GLN A O 1
ATOM 1686 N N . LEU A 1 234 ? 17.965 -6.980 -24.440 1.00 96.69 234 LEU A N 1
ATOM 1687 C CA . LEU A 1 234 ? 17.591 -6.016 -23.404 1.00 96.69 234 LEU A CA 1
ATOM 1688 C C . LEU A 1 234 ? 16.259 -6.389 -22.747 1.00 96.69 234 LEU A C 1
ATOM 1690 O O . LEU A 1 234 ? 16.149 -6.336 -21.527 1.00 96.69 234 LEU A O 1
ATOM 1694 N N . VAL A 1 235 ? 15.261 -6.812 -23.528 1.00 96.56 235 VAL A N 1
ATOM 1695 C CA . VAL A 1 235 ? 13.975 -7.276 -22.989 1.00 96.56 235 VAL A CA 1
ATOM 1696 C C . VAL A 1 235 ? 14.170 -8.485 -22.077 1.00 96.56 235 VAL A C 1
ATOM 1698 O O . VAL A 1 235 ? 13.627 -8.499 -20.978 1.00 96.56 235 VAL A O 1
ATOM 1701 N N . GLU A 1 236 ? 14.962 -9.477 -22.484 1.00 95.25 236 GLU A N 1
ATOM 1702 C CA . GLU A 1 236 ? 15.257 -10.655 -21.657 1.00 95.25 236 GLU A CA 1
ATOM 1703 C C . GLU A 1 236 ? 16.001 -10.288 -20.368 1.00 95.25 236 GLU A C 1
ATOM 1705 O O . GLU A 1 236 ? 15.654 -10.786 -19.296 1.00 95.25 236 GLU A O 1
ATOM 1710 N N . GLN A 1 237 ? 16.971 -9.374 -20.449 1.00 94.19 237 GLN A N 1
ATOM 1711 C CA . GLN A 1 237 ? 17.684 -8.859 -19.282 1.00 94.19 237 GLN A CA 1
ATOM 1712 C C . GLN A 1 237 ? 16.738 -8.153 -18.301 1.00 94.19 237 GLN A C 1
ATOM 1714 O O . GLN A 1 237 ? 16.837 -8.369 -17.095 1.00 94.19 237 GLN A O 1
ATOM 1719 N N . LEU A 1 238 ? 15.830 -7.311 -18.800 1.00 94.06 238 LEU A N 1
ATOM 1720 C CA . LEU A 1 238 ? 14.870 -6.588 -17.965 1.00 94.06 238 LEU A CA 1
ATOM 1721 C C . LEU A 1 238 ? 13.824 -7.542 -17.373 1.00 94.06 238 LEU A C 1
ATOM 1723 O O . LEU A 1 238 ? 13.539 -7.472 -16.184 1.00 94.06 238 LEU A O 1
ATOM 1727 N N . LEU A 1 239 ? 13.309 -8.493 -18.157 1.00 92.19 239 LEU A N 1
ATOM 1728 C CA . LEU A 1 239 ? 12.382 -9.519 -17.667 1.00 92.19 239 LEU A CA 1
ATOM 1729 C C . LEU A 1 239 ? 12.986 -10.372 -16.548 1.00 92.19 239 LEU A C 1
ATOM 1731 O O . LEU A 1 239 ? 12.251 -10.800 -15.669 1.00 92.19 239 LEU A O 1
ATOM 1735 N N . ALA A 1 240 ? 14.299 -10.610 -16.554 1.00 89.44 240 ALA A N 1
ATOM 1736 C CA . ALA A 1 240 ? 14.971 -11.339 -15.479 1.00 89.44 240 ALA A CA 1
ATOM 1737 C C . ALA A 1 240 ? 14.999 -10.577 -14.137 1.00 89.44 240 ALA A C 1
ATOM 1739 O O . ALA A 1 240 ? 15.328 -11.175 -13.112 1.00 89.44 240 ALA A O 1
ATOM 1740 N N . GLY A 1 241 ? 14.699 -9.274 -14.144 1.00 83.56 241 GLY A N 1
ATOM 1741 C CA . GLY A 1 241 ? 14.590 -8.439 -12.946 1.00 83.56 241 GLY A CA 1
ATOM 1742 C C . GLY A 1 241 ? 13.163 -8.242 -12.422 1.00 83.56 241 GLY A C 1
ATOM 1743 O O . GLY A 1 241 ? 13.024 -7.663 -11.344 1.00 83.56 241 GLY A O 1
ATOM 1744 N N . LEU A 1 242 ? 12.137 -8.677 -13.167 1.00 82.44 242 LEU A N 1
ATOM 1745 C CA . LEU A 1 242 ? 10.725 -8.661 -12.752 1.00 82.44 242 LEU A CA 1
ATOM 1746 C C . LEU A 1 242 ? 10.361 -9.938 -11.984 1.00 82.44 242 LEU A C 1
ATOM 1748 O O . LEU A 1 242 ? 9.596 -9.816 -11.002 1.00 82.44 242 LEU A O 1
#

Radius of gyration: 27.33 Å; Cα contacts (8 Å, |Δi|>4): 381; chains: 1; bounding box: 113×26×62 Å

InterPro domains:
  IPR001087 GDSL lipase/esterase [PF00657] (30-182)
  IPR036514 SGNH hydrolase superfamily [G3DSA:3.40.50.1110] (22-225)

Organism: NCBI:txid59203

Mean predicted aligned error: 7.71 Å

Sequence (242 aa):
MTRKRTLVKHHILSLALTTPLSVYAFDSLTVFGDSLSDTGNNGRWTWDSSQNYLYDEQLAARYGLALSPSSKGGSNYAAGGATATSELNPQDNTADQVRQWLAKTGGKADRNGLYIHWVGGNDLAAAIAQPAMARQIADNSAINAAAQVGLLLGAGAGLVVAPNVPDISATPMLLEAVITAGLGAAAPPALKAAFDALAAGSTPDSASRQQAIREALLAAAATVSSDPSIQQQLVEQLLAGL

Foldseek 3Di:
DDDDDDDDDDDDDPDPPPDPPPPDLAAEEAEFEAQLQDLPPAAHDDDVRVPDDHPVRVVCVVNVYDADDVVVPGRYPYYHLEALDCVLPVVHYRVVSLVVVCVVVVLADDQSYEYEHEYDQNLQLVCLVPVVCNVVSNVVRVVSSVVSVVSHVVNNHNHYHYDDDPDCCLPLSLLLSLLCVLVPPLSPVLSVQLVVQLVPDDDPDDVSSVVSNLNSQLSSLCSVDPDPVSSVVSSVSSVVSD

pLDDT: mean 90.6, std 14.09, range [35.56, 98.94]

Nearest PDB structures (foldseek):
  8a26-assembly1_A  TM=6.712E-01  e=2.824E-05  Legionella pneumophila str. Corby
  8a24-assembly1_A  TM=6.587E-01  e=1.575E-05  Legionella pneumophila str. Corby
  5ocd-assembly7_G  TM=2.710E-01  e=2.832E+00  Fluoribacter dumoffii NY 23

Solvent-accessible surface area (backbone atoms only — not comparable to full-atom values): 13344 Å² total; per-residue (Å²): 139,86,81,82,83,81,84,82,82,81,78,84,77,84,80,78,81,79,71,83,75,82,77,62,87,45,82,44,50,38,36,37,18,11,35,81,57,10,75,48,56,69,36,49,78,47,77,63,51,91,77,45,75,47,67,64,55,51,49,24,61,74,71,74,37,75,74,40,20,38,86,78,74,37,42,26,52,8,23,50,70,10,14,28,41,49,90,86,25,77,88,34,22,37,55,56,40,52,51,53,50,32,66,74,48,76,55,45,44,54,51,45,26,37,34,38,46,40,52,30,62,47,35,47,52,52,17,69,80,35,66,95,46,23,67,61,40,49,52,50,28,52,53,40,45,52,50,52,52,48,50,44,46,72,29,39,35,62,40,76,48,66,61,76,60,74,78,58,66,81,34,72,67,50,54,51,50,31,44,40,71,70,47,48,93,54,18,70,67,16,51,52,35,20,51,57,45,49,71,71,60,84,54,95,46,71,66,49,39,54,50,39,52,52,50,11,41,43,41,21,23,51,70,76,36,90,48,69,69,60,22,51,51,47,31,53,58,38,59,75,65,94